Protein AF-A0A0B7BD80-F1 (afdb_monomer_lite)

Structure (mmCIF, N/CA/C/O backbone):
data_AF-A0A0B7BD80-F1
#
_entry.id   AF-A0A0B7BD80-F1
#
loop_
_atom_site.group_PDB
_atom_site.id
_atom_site.type_symbol
_atom_site.label_atom_id
_atom_site.label_alt_id
_atom_site.label_comp_id
_atom_site.label_asym_id
_atom_site.label_entity_id
_atom_site.label_seq_id
_atom_site.pdbx_PDB_ins_code
_atom_site.Cartn_x
_atom_site.Cartn_y
_atom_site.Cartn_z
_atom_site.occupancy
_atom_site.B_iso_or_equiv
_atom_site.auth_seq_id
_atom_site.auth_comp_id
_atom_site.auth_asym_id
_atom_site.auth_atom_id
_atom_site.pdbx_PDB_model_num
ATOM 1 N N . CYS A 1 1 ? 29.609 -6.714 -4.657 1.00 53.03 1 CYS A N 1
ATOM 2 C CA . CYS A 1 1 ? 28.952 -7.591 -5.652 1.00 53.03 1 CYS A CA 1
ATOM 3 C C . CYS A 1 1 ? 27.436 -7.687 -5.449 1.00 53.03 1 CYS A C 1
ATOM 5 O O . CYS A 1 1 ? 26.727 -7.130 -6.273 1.00 53.03 1 CYS A O 1
ATOM 7 N N . SER A 1 2 ? 26.895 -8.324 -4.395 1.00 59.28 2 SER A N 1
ATOM 8 C CA . SER A 1 2 ? 25.420 -8.379 -4.205 1.00 59.28 2 SER A CA 1
ATOM 9 C C . SER A 1 2 ? 24.778 -7.032 -3.832 1.00 59.28 2 SER A C 1
ATOM 11 O O . SER A 1 2 ? 23.632 -6.788 -4.195 1.00 59.28 2 SER A O 1
ATOM 13 N N . SER A 1 3 ? 25.515 -6.150 -3.150 1.00 67.31 3 SER A N 1
ATOM 14 C CA . SER A 1 3 ? 25.094 -4.782 -2.800 1.00 67.31 3 SER A CA 1
ATOM 15 C C . SER A 1 3 ? 24.907 -3.879 -4.021 1.00 67.31 3 SER A C 1
ATOM 17 O O . SER A 1 3 ? 23.974 -3.084 -4.072 1.00 67.31 3 SER A O 1
ATOM 19 N N . ASP A 1 4 ? 25.771 -4.033 -5.024 1.00 80.94 4 ASP A N 1
ATOM 20 C CA . ASP A 1 4 ? 25.849 -3.115 -6.165 1.00 80.94 4 ASP A CA 1
ATOM 21 C C . ASP A 1 4 ? 24.681 -3.350 -7.128 1.00 80.94 4 ASP A C 1
ATOM 23 O O . ASP A 1 4 ? 24.087 -2.408 -7.644 1.00 80.94 4 ASP A O 1
ATOM 27 N N . LEU A 1 5 ? 24.280 -4.614 -7.302 1.00 81.88 5 LEU A N 1
ATOM 28 C CA . LEU A 1 5 ? 23.100 -4.966 -8.089 1.00 81.88 5 LEU A CA 1
ATOM 29 C C . LEU A 1 5 ? 21.804 -4.470 -7.431 1.00 81.88 5 LEU A C 1
ATOM 31 O O . LEU A 1 5 ? 20.927 -3.971 -8.131 1.00 81.88 5 LEU A O 1
ATOM 35 N N . ALA A 1 6 ? 21.688 -4.575 -6.104 1.00 85.31 6 ALA A N 1
ATOM 36 C CA . ALA A 1 6 ? 20.522 -4.075 -5.377 1.00 85.31 6 ALA A CA 1
ATOM 37 C C . ALA A 1 6 ? 20.376 -2.552 -5.532 1.00 85.31 6 ALA A C 1
ATOM 39 O O . ALA A 1 6 ? 19.292 -2.082 -5.868 1.00 85.31 6 ALA A O 1
ATOM 40 N N . ALA A 1 7 ? 21.476 -1.803 -5.399 1.00 89.06 7 ALA A N 1
ATOM 41 C CA . ALA A 1 7 ? 21.491 -0.357 -5.615 1.00 89.06 7 ALA A CA 1
ATOM 42 C C . ALA A 1 7 ? 21.156 0.030 -7.068 1.00 89.06 7 ALA A C 1
ATOM 44 O O . ALA A 1 7 ? 20.458 1.012 -7.309 1.00 89.06 7 ALA A O 1
ATOM 45 N N . LEU A 1 8 ? 21.616 -0.744 -8.057 1.00 90.81 8 LEU A N 1
ATOM 46 C CA . LEU A 1 8 ? 21.262 -0.515 -9.461 1.00 90.81 8 LEU A CA 1
ATOM 47 C C . LEU A 1 8 ? 19.768 -0.727 -9.722 1.00 90.81 8 LEU A C 1
ATOM 49 O O . LEU A 1 8 ? 19.156 0.074 -10.424 1.00 90.81 8 LEU A O 1
ATOM 53 N N . ILE A 1 9 ? 19.180 -1.782 -9.155 1.00 92.56 9 ILE A N 1
ATOM 54 C CA . ILE A 1 9 ? 17.745 -2.063 -9.288 1.00 92.56 9 ILE A CA 1
ATOM 55 C C . ILE A 1 9 ? 16.920 -0.984 -8.578 1.00 92.56 9 ILE A C 1
ATOM 57 O O . ILE A 1 9 ? 15.927 -0.518 -9.131 1.00 92.56 9 ILE A O 1
ATOM 61 N N . GLU A 1 10 ? 17.335 -0.559 -7.387 1.00 93.38 10 GLU A N 1
ATOM 62 C CA . GLU A 1 10 ? 16.714 0.556 -6.668 1.00 93.38 10 GLU A CA 1
ATOM 63 C C . GLU A 1 10 ? 16.699 1.831 -7.517 1.00 93.38 10 GLU A C 1
ATOM 65 O O . GLU A 1 10 ? 15.634 2.383 -7.793 1.00 93.38 10 GLU A O 1
ATOM 70 N N . ASN A 1 11 ? 17.868 2.241 -8.016 1.00 94.44 11 ASN A N 1
ATOM 71 C CA . ASN A 1 11 ? 18.001 3.418 -8.871 1.00 94.44 11 ASN A CA 1
ATOM 72 C C . ASN A 1 11 ? 17.171 3.296 -10.152 1.00 94.44 11 ASN A C 1
ATOM 74 O O . ASN A 1 11 ? 16.560 4.270 -10.586 1.00 94.44 11 ASN A O 1
ATOM 78 N N . LEU A 1 12 ? 17.126 2.108 -10.761 1.00 94.81 12 LEU A N 1
ATOM 79 C CA . LEU A 1 12 ? 16.297 1.849 -11.934 1.00 94.81 12 LEU A CA 1
ATOM 80 C C . LEU A 1 12 ? 14.821 2.131 -11.636 1.00 94.81 12 LEU A C 1
ATOM 82 O O . LEU A 1 12 ? 14.188 2.882 -12.377 1.00 94.81 12 LEU A O 1
ATOM 86 N N . TRP A 1 13 ? 14.277 1.565 -10.556 1.00 95.81 13 TRP A N 1
ATOM 87 C CA . TRP A 1 13 ? 12.868 1.748 -10.211 1.00 95.81 13 TRP A CA 1
ATOM 88 C C . TRP A 1 13 ? 12.542 3.176 -9.793 1.00 95.81 13 TRP A C 1
ATOM 90 O O . TRP A 1 13 ? 11.521 3.698 -10.238 1.00 95.81 13 TRP A O 1
ATOM 100 N N . HIS A 1 14 ? 13.409 3.837 -9.023 1.00 96.44 14 HIS A N 1
ATOM 101 C CA . HIS A 1 14 ? 13.234 5.254 -8.701 1.00 96.44 14 HIS A CA 1
ATOM 102 C C . HIS A 1 14 ? 13.175 6.106 -9.975 1.00 96.44 14 HIS A C 1
ATOM 104 O O . HIS A 1 14 ? 12.227 6.867 -10.156 1.00 96.44 14 HIS A O 1
ATOM 110 N N . ASN A 1 15 ? 14.109 5.903 -10.911 1.00 96.44 15 ASN A N 1
ATOM 111 C CA . ASN A 1 15 ? 14.135 6.635 -12.178 1.00 96.44 15 ASN A CA 1
ATOM 112 C C . ASN A 1 15 ? 12.894 6.373 -13.041 1.00 96.44 15 ASN A C 1
ATOM 114 O O . ASN A 1 15 ? 12.368 7.303 -13.650 1.00 96.44 15 ASN A O 1
ATOM 118 N N . ILE A 1 16 ? 12.418 5.124 -13.107 1.00 95.56 16 ILE A N 1
ATOM 119 C CA . ILE A 1 16 ? 11.182 4.781 -13.826 1.00 95.56 16 ILE A CA 1
ATOM 120 C C . ILE A 1 16 ? 9.998 5.531 -13.209 1.00 95.56 16 ILE A C 1
ATOM 122 O O . ILE A 1 16 ? 9.267 6.215 -13.922 1.00 95.56 16 ILE A O 1
ATOM 126 N N . ILE A 1 17 ? 9.826 5.436 -11.889 1.00 96.44 17 ILE A N 1
ATOM 127 C CA . ILE A 1 17 ? 8.698 6.044 -11.174 1.00 96.44 17 ILE A CA 1
ATOM 128 C C . ILE A 1 17 ? 8.717 7.567 -11.328 1.00 96.44 17 ILE A C 1
ATOM 130 O O . ILE A 1 17 ? 7.705 8.159 -11.708 1.00 96.44 17 ILE A O 1
ATOM 134 N N . ASP A 1 18 ? 9.868 8.195 -11.106 1.00 96.75 18 ASP A N 1
ATOM 135 C CA . ASP A 1 18 ? 10.026 9.645 -11.215 1.00 96.75 18 ASP A CA 1
ATOM 136 C C . ASP A 1 18 ? 9.757 10.143 -12.630 1.00 96.75 18 ASP A C 1
ATOM 138 O O . ASP A 1 18 ? 9.079 11.157 -12.814 1.00 96.75 18 ASP A O 1
ATOM 142 N N . ARG A 1 19 ? 10.227 9.406 -13.642 1.00 95.94 19 ARG A N 1
ATOM 143 C CA . ARG A 1 19 ? 9.963 9.731 -15.042 1.00 95.94 19 ARG A CA 1
ATOM 144 C C . ARG A 1 19 ? 8.470 9.693 -15.348 1.00 95.94 19 ARG A C 1
ATOM 146 O O . ARG A 1 19 ? 7.961 10.633 -15.956 1.00 95.94 19 ARG A O 1
ATOM 153 N N . GLU A 1 20 ? 7.759 8.649 -14.926 1.00 94.25 20 GLU A N 1
ATOM 154 C CA . GLU A 1 20 ? 6.321 8.547 -15.195 1.00 94.25 20 GLU A CA 1
ATOM 155 C C . GLU A 1 20 ? 5.505 9.609 -14.447 1.00 94.25 20 GLU A C 1
ATOM 157 O O . GLU A 1 20 ? 4.567 10.186 -15.003 1.00 94.25 20 GLU A O 1
ATOM 162 N N . ILE A 1 21 ? 5.903 9.960 -13.224 1.00 93.75 21 ILE A N 1
ATOM 163 C CA . ILE A 1 21 ? 5.294 11.064 -12.474 1.00 93.75 21 ILE A CA 1
ATOM 164 C C . ILE A 1 21 ? 5.542 12.412 -13.164 1.00 93.75 21 ILE A C 1
ATOM 166 O O . ILE A 1 21 ? 4.608 13.213 -13.287 1.00 93.75 21 ILE A O 1
ATOM 170 N N . ALA A 1 22 ? 6.770 12.668 -13.623 1.00 92.88 22 ALA A N 1
ATOM 171 C CA . ALA A 1 22 ? 7.146 13.912 -14.292 1.00 92.88 22 ALA A CA 1
ATOM 172 C C . ALA A 1 22 ? 6.409 14.089 -15.629 1.00 92.88 22 ALA A C 1
ATOM 174 O O . ALA A 1 22 ? 5.902 15.176 -15.913 1.00 92.88 22 ALA A O 1
ATOM 175 N N . ASN A 1 23 ? 6.257 13.009 -16.404 1.00 91.50 23 ASN A N 1
ATOM 176 C CA . ASN A 1 23 ? 5.550 13.011 -17.690 1.00 91.50 23 ASN A CA 1
ATOM 177 C C . ASN A 1 23 ? 4.078 13.440 -17.578 1.00 91.50 23 ASN A C 1
ATOM 179 O O . ASN A 1 23 ? 3.486 13.880 -18.562 1.00 91.50 23 ASN A O 1
ATOM 183 N N . THR A 1 24 ? 3.477 13.323 -16.392 1.00 89.94 24 THR A N 1
ATOM 184 C CA . THR A 1 24 ? 2.078 13.699 -16.152 1.00 89.94 24 THR A CA 1
ATOM 185 C C . THR A 1 24 ? 1.925 15.054 -15.460 1.00 89.94 24 THR A C 1
ATOM 187 O O . THR A 1 24 ? 0.811 15.449 -15.136 1.00 89.94 24 THR A O 1
ATOM 190 N N . GLY A 1 25 ? 3.008 15.808 -15.240 1.00 84.62 25 GLY A N 1
ATOM 191 C CA . GLY A 1 25 ? 2.979 17.053 -14.459 1.00 84.62 25 GLY A CA 1
ATOM 192 C C . GLY A 1 25 ? 2.031 18.143 -14.981 1.00 84.62 25 GLY A C 1
ATOM 193 O O . GLY A 1 25 ? 1.577 18.964 -14.194 1.00 84.62 25 GLY A O 1
ATOM 194 N N . GLN A 1 26 ? 1.700 18.129 -16.277 1.00 85.75 26 GLN A N 1
ATOM 195 C CA . GLN A 1 26 ? 0.777 19.085 -16.911 1.00 85.75 26 GLN A CA 1
ATOM 196 C C . GLN A 1 26 ? -0.694 18.626 -16.904 1.00 85.75 26 GLN A C 1
ATOM 198 O O . GLN A 1 26 ? -1.568 19.349 -17.374 1.00 85.75 26 GLN A O 1
ATOM 203 N N . MET A 1 27 ? -0.983 17.416 -16.416 1.00 88.25 27 MET A N 1
ATOM 204 C CA . MET A 1 27 ? -2.335 16.849 -16.396 1.00 88.25 27 MET A CA 1
ATOM 205 C C . MET A 1 27 ? -3.076 17.197 -15.097 1.00 88.25 27 MET A C 1
ATOM 207 O O . MET A 1 27 ? -2.462 17.445 -14.057 1.00 88.25 27 MET A O 1
ATOM 211 N N . LEU A 1 28 ? -4.410 17.131 -15.129 1.00 82.75 28 LEU A N 1
ATOM 212 C CA . LEU A 1 28 ? -5.234 17.192 -13.919 1.00 82.75 28 LEU A CA 1
ATOM 213 C C . LEU A 1 28 ? -4.949 15.984 -13.016 1.00 82.75 28 LEU A C 1
ATOM 215 O O . LEU A 1 28 ? -4.723 14.880 -13.503 1.00 82.75 28 LEU A O 1
ATOM 219 N N . THR A 1 29 ? -5.005 16.161 -11.693 1.00 76.75 29 THR A N 1
ATOM 220 C CA . THR A 1 29 ? -4.607 15.132 -10.708 1.00 76.75 29 THR A CA 1
ATOM 221 C C . THR A 1 29 ? -5.256 13.759 -10.930 1.00 76.75 29 THR A C 1
ATOM 223 O O . THR A 1 29 ? -4.577 12.742 -10.799 1.00 76.75 29 THR A O 1
ATOM 226 N N . ALA A 1 30 ? -6.538 13.705 -11.302 1.00 75.62 30 ALA A N 1
ATOM 227 C CA . ALA A 1 30 ? -7.230 12.442 -11.577 1.00 75.62 30 ALA A CA 1
ATOM 228 C C . ALA A 1 30 ? -6.667 11.717 -12.818 1.00 75.62 30 ALA A C 1
ATOM 230 O O . ALA A 1 30 ? -6.455 10.500 -12.801 1.00 75.62 30 ALA A O 1
ATOM 231 N N . ASP A 1 31 ? -6.341 12.475 -13.865 1.00 87.31 31 ASP A N 1
ATOM 232 C CA . ASP A 1 31 ? -5.751 11.945 -15.095 1.00 87.31 31 ASP A CA 1
ATOM 233 C C . ASP A 1 31 ? -4.303 11.504 -14.869 1.00 87.31 31 ASP A C 1
ATOM 235 O O . ASP A 1 31 ? -3.858 10.522 -15.467 1.00 87.31 31 ASP A O 1
ATOM 239 N N . ARG A 1 32 ? -3.581 12.177 -13.959 1.00 90.56 32 ARG A N 1
ATOM 240 C CA . ARG A 1 32 ? -2.211 11.809 -13.571 1.00 90.56 32 ARG A CA 1
ATOM 241 C C . ARG A 1 32 ? -2.151 10.394 -13.025 1.00 90.56 32 ARG A C 1
ATOM 243 O O . ARG A 1 32 ? -1.409 9.579 -13.562 1.00 90.56 32 ARG A O 1
ATOM 250 N N . ILE A 1 33 ? -2.947 10.092 -11.996 1.00 91.62 33 ILE A N 1
ATOM 251 C CA . ILE A 1 33 ? -2.939 8.775 -11.340 1.00 91.62 33 ILE A CA 1
ATOM 252 C C . ILE A 1 33 ? -3.268 7.674 -12.348 1.00 91.62 33 ILE A C 1
ATOM 254 O O . ILE A 1 33 ? -2.579 6.656 -12.388 1.00 91.62 33 ILE A O 1
ATOM 258 N N . THR A 1 34 ? -4.270 7.897 -13.200 1.00 92.06 34 THR A N 1
ATOM 259 C CA . THR A 1 34 ? -4.673 6.931 -14.229 1.00 92.06 34 THR A CA 1
ATOM 260 C C . THR A 1 34 ? -3.544 6.675 -15.232 1.00 92.06 34 THR A C 1
ATOM 262 O O . THR A 1 34 ? -3.197 5.525 -15.500 1.00 92.06 34 THR A O 1
ATOM 265 N N . ASN A 1 35 ? -2.912 7.733 -15.752 1.00 92.69 35 ASN A N 1
ATOM 266 C CA . ASN A 1 35 ? -1.819 7.605 -16.717 1.00 92.69 35 ASN A CA 1
ATOM 267 C C . ASN A 1 35 ? -0.571 6.956 -16.105 1.00 92.69 35 ASN A C 1
ATOM 269 O O . ASN A 1 35 ? 0.012 6.065 -16.725 1.00 92.69 35 ASN A O 1
ATOM 273 N N . ILE A 1 36 ? -0.185 7.364 -14.891 1.00 94.19 36 ILE A N 1
ATOM 274 C CA . ILE A 1 36 ? 0.941 6.769 -14.159 1.00 94.19 36 ILE A CA 1
ATOM 275 C C . ILE A 1 36 ? 0.669 5.282 -13.922 1.00 94.19 36 ILE A C 1
ATOM 277 O O . ILE A 1 36 ? 1.523 4.455 -14.233 1.00 94.19 36 ILE A O 1
ATOM 281 N N . SER A 1 37 ? -0.524 4.932 -13.430 1.00 94.00 37 SER A N 1
ATOM 282 C CA . SER A 1 37 ? -0.892 3.542 -13.137 1.00 94.00 37 SER A CA 1
ATOM 283 C C . SER A 1 37 ? -0.835 2.678 -14.393 1.00 94.00 37 SER A C 1
ATOM 285 O O . SER A 1 37 ? -0.194 1.637 -14.375 1.00 94.00 37 SER A O 1
ATOM 287 N N 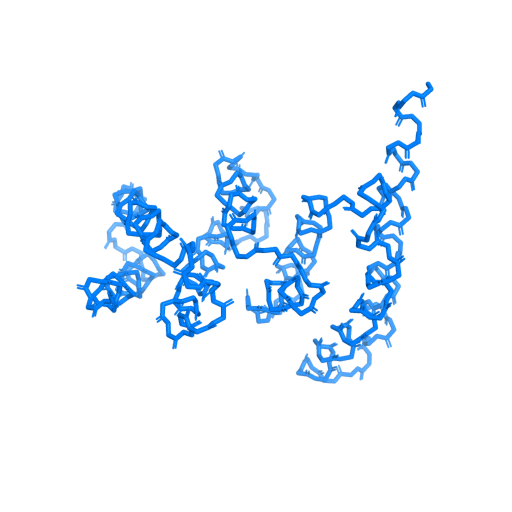. ASN A 1 38 ? -1.394 3.135 -15.518 1.00 93.75 38 ASN A N 1
ATOM 288 C CA . ASN A 1 38 ? -1.360 2.379 -16.774 1.00 93.75 38 ASN A CA 1
ATOM 289 C C . ASN A 1 38 ? 0.073 2.116 -17.263 1.00 93.75 38 ASN A C 1
ATOM 291 O O . ASN A 1 38 ? 0.403 1.000 -17.676 1.00 93.75 38 ASN A O 1
ATOM 295 N N . ARG A 1 39 ? 0.943 3.132 -17.203 1.00 93.62 39 ARG A N 1
ATOM 296 C CA . ARG A 1 39 ? 2.340 3.005 -17.642 1.00 93.62 39 ARG A CA 1
ATOM 297 C C . ARG A 1 39 ? 3.149 2.114 -16.708 1.00 93.62 39 ARG A C 1
ATOM 299 O O . ARG A 1 39 ? 3.829 1.203 -17.181 1.00 93.62 39 ARG A O 1
ATOM 306 N N . LEU A 1 40 ? 3.030 2.322 -15.398 1.00 94.50 40 LEU A N 1
ATOM 307 C CA . LEU A 1 40 ? 3.700 1.489 -14.404 1.00 94.50 40 LEU A CA 1
ATOM 308 C C . LEU A 1 40 ? 3.201 0.046 -14.449 1.00 94.50 40 LEU A C 1
ATOM 310 O O . LEU A 1 40 ? 4.036 -0.849 -14.409 1.00 94.50 40 LEU A O 1
ATOM 314 N N . SER A 1 41 ? 1.898 -0.201 -14.618 1.00 94.31 41 SER A N 1
ATOM 315 C CA . SER A 1 41 ? 1.354 -1.552 -14.800 1.00 94.31 41 SER A CA 1
ATOM 316 C C . SER A 1 41 ? 1.985 -2.250 -15.999 1.00 94.31 41 SER A C 1
ATOM 318 O O . SER A 1 41 ? 2.410 -3.399 -15.887 1.00 94.31 41 SER A O 1
ATOM 320 N N . SER A 1 42 ? 2.086 -1.560 -17.141 1.00 93.44 42 SER A N 1
ATOM 321 C CA . SER A 1 42 ? 2.695 -2.127 -18.348 1.00 93.44 42 SER A CA 1
ATOM 322 C C . SER A 1 42 ? 4.158 -2.512 -18.126 1.00 93.44 42 SER A C 1
ATOM 324 O O . SER A 1 42 ? 4.567 -3.589 -18.548 1.00 93.44 42 SER A O 1
ATOM 326 N N . ILE A 1 43 ? 4.941 -1.654 -17.466 1.00 92.00 43 ILE A N 1
ATOM 327 C CA . ILE A 1 43 ? 6.355 -1.923 -17.171 1.00 92.00 43 ILE A CA 1
ATOM 328 C C . ILE A 1 43 ? 6.466 -3.056 -16.148 1.00 92.00 43 ILE A C 1
ATOM 330 O O . ILE A 1 43 ? 7.189 -4.025 -16.359 1.00 92.00 43 ILE A O 1
ATOM 334 N N . ALA A 1 44 ? 5.718 -2.975 -15.052 1.00 91.75 44 ALA A N 1
ATOM 335 C CA . ALA A 1 44 ? 5.761 -3.929 -13.955 1.00 91.75 44 ALA A CA 1
ATOM 336 C C . ALA A 1 44 ? 5.388 -5.353 -14.392 1.00 91.75 44 ALA A C 1
ATOM 338 O O . ALA A 1 44 ? 6.062 -6.305 -14.000 1.00 91.75 44 ALA A O 1
ATOM 339 N N . LYS A 1 45 ? 4.397 -5.507 -15.280 1.00 91.62 45 LYS A N 1
ATOM 340 C CA . LYS A 1 45 ? 4.004 -6.809 -15.848 1.00 91.62 45 LYS A CA 1
ATOM 341 C C . LYS A 1 45 ? 5.129 -7.482 -16.654 1.00 91.62 45 LYS A C 1
ATOM 343 O O . LYS A 1 45 ? 5.128 -8.704 -16.769 1.00 91.62 45 LYS A O 1
ATOM 348 N N . MET A 1 46 ? 6.124 -6.734 -17.146 1.00 89.50 46 MET A N 1
ATOM 349 C CA . MET A 1 46 ? 7.314 -7.308 -17.795 1.00 89.50 46 MET A CA 1
ATOM 350 C C . MET A 1 46 ? 8.309 -7.918 -16.795 1.00 89.50 46 MET A C 1
ATOM 352 O O . MET A 1 46 ? 9.072 -8.808 -17.164 1.00 89.50 46 MET A O 1
ATOM 356 N N . TYR A 1 47 ? 8.307 -7.455 -15.540 1.00 87.94 47 TYR A N 1
ATOM 357 C CA . TYR A 1 47 ? 9.298 -7.831 -14.524 1.00 87.94 47 TYR A CA 1
ATOM 358 C C . TYR A 1 47 ? 8.726 -8.655 -13.366 1.00 87.94 47 TYR A C 1
ATOM 360 O O . TYR A 1 47 ? 9.506 -9.263 -12.640 1.00 87.94 47 TYR A O 1
ATOM 368 N N . ILE A 1 48 ? 7.400 -8.720 -13.193 1.00 84.62 48 ILE A N 1
ATOM 369 C CA . ILE A 1 48 ? 6.747 -9.375 -12.043 1.00 84.62 48 ILE A CA 1
ATOM 370 C C . ILE A 1 48 ? 7.160 -10.844 -11.859 1.00 84.62 48 ILE A C 1
ATOM 372 O O . ILE A 1 48 ? 7.319 -11.304 -10.733 1.00 84.62 48 ILE A O 1
ATOM 376 N N . ASN A 1 49 ? 7.418 -11.561 -12.957 1.00 83.38 49 ASN A N 1
ATOM 377 C CA . ASN A 1 49 ? 7.854 -12.963 -12.931 1.00 83.38 49 ASN A CA 1
ATOM 378 C C . ASN A 1 49 ? 9.356 -13.133 -12.654 1.00 83.38 49 ASN A C 1
ATOM 380 O O . ASN A 1 49 ? 9.848 -14.252 -12.527 1.00 83.38 49 ASN A O 1
ATOM 384 N N . ALA A 1 50 ? 10.098 -12.032 -12.578 1.00 86.25 50 ALA A N 1
ATOM 385 C CA . ALA A 1 50 ? 11.518 -12.012 -12.295 1.00 86.25 50 ALA A CA 1
ATOM 386 C C . ALA A 1 50 ? 11.740 -11.304 -10.952 1.00 86.25 50 ALA A C 1
ATOM 388 O O . ALA A 1 50 ? 12.125 -10.138 -10.914 1.00 86.25 50 ALA A O 1
ATOM 389 N N . GLU A 1 51 ? 11.512 -12.022 -9.843 1.00 75.12 51 GLU A N 1
ATOM 390 C CA . GLU A 1 51 ? 11.528 -11.476 -8.469 1.00 75.12 51 GLU A CA 1
ATOM 391 C C . GLU A 1 51 ? 12.762 -10.617 -8.162 1.00 75.12 51 GLU A C 1
ATOM 393 O O . GLU A 1 51 ? 12.664 -9.587 -7.495 1.00 75.12 51 GLU A O 1
ATOM 398 N N . ARG A 1 52 ? 13.928 -10.997 -8.702 1.00 82.75 52 ARG A N 1
ATOM 399 C CA . ARG A 1 52 ? 15.175 -10.236 -8.552 1.00 82.75 52 ARG A CA 1
ATOM 400 C C . ARG A 1 52 ? 15.077 -8.817 -9.126 1.00 82.75 52 ARG A C 1
ATOM 402 O O . ARG A 1 52 ? 15.733 -7.931 -8.603 1.00 82.75 52 ARG A O 1
ATOM 409 N N . TYR A 1 53 ? 14.292 -8.599 -10.175 1.00 85.81 53 TYR A N 1
ATOM 410 C CA . TYR A 1 53 ? 14.150 -7.316 -10.866 1.00 85.81 53 TYR A CA 1
ATOM 411 C C . TYR A 1 53 ? 12.871 -6.563 -10.494 1.00 85.81 53 TYR A C 1
ATOM 413 O O . TYR A 1 53 ? 12.721 -5.419 -10.913 1.00 85.81 53 TYR A O 1
ATOM 421 N N . PHE A 1 54 ? 11.982 -7.154 -9.689 1.00 89.69 54 PHE A N 1
ATOM 422 C CA . PHE A 1 54 ? 10.748 -6.519 -9.224 1.00 89.69 54 PHE A CA 1
ATOM 423 C C . PHE A 1 54 ? 10.667 -6.491 -7.685 1.00 89.69 54 PHE A C 1
ATOM 425 O O . PHE A 1 54 ? 9.899 -7.240 -7.074 1.00 89.69 54 PHE A O 1
ATOM 432 N N . PRO A 1 55 ? 11.467 -5.637 -7.016 1.00 93.12 55 PRO A N 1
ATOM 433 C CA . PRO A 1 55 ? 11.481 -5.538 -5.561 1.00 93.12 55 PRO A CA 1
ATOM 434 C C . PRO A 1 55 ? 10.220 -4.823 -5.049 1.00 93.12 55 PRO A C 1
ATOM 436 O O . PRO A 1 55 ? 10.235 -3.627 -4.765 1.00 93.12 55 PRO A O 1
ATOM 439 N N . VAL A 1 56 ? 9.123 -5.569 -4.884 1.00 94.81 56 VAL A N 1
ATOM 440 C CA . VAL A 1 56 ? 7.800 -5.034 -4.495 1.00 94.81 56 VAL A CA 1
ATOM 441 C C . VAL A 1 56 ? 7.868 -4.124 -3.267 1.00 94.81 56 VAL A C 1
ATOM 443 O O . VAL A 1 56 ? 7.250 -3.069 -3.257 1.00 94.81 56 VAL A O 1
ATOM 446 N N . ALA A 1 57 ? 8.633 -4.504 -2.239 1.00 95.12 57 ALA A N 1
ATOM 447 C CA . ALA A 1 57 ? 8.755 -3.719 -1.009 1.00 95.12 57 ALA A CA 1
ATOM 448 C C . ALA A 1 57 ? 9.350 -2.320 -1.256 1.00 95.12 57 ALA A C 1
ATOM 450 O O . ALA A 1 57 ? 8.893 -1.340 -0.672 1.00 95.12 57 ALA A O 1
ATOM 451 N N . LEU A 1 58 ? 10.351 -2.242 -2.136 1.00 95.00 58 LEU A N 1
ATOM 452 C CA . LEU A 1 58 ? 11.023 -1.002 -2.514 1.00 95.00 58 LEU A CA 1
ATOM 453 C C . LEU A 1 58 ? 10.094 -0.127 -3.352 1.00 95.00 58 LEU A C 1
ATOM 455 O O . LEU A 1 58 ? 9.889 1.040 -3.030 1.00 95.00 58 LEU A O 1
ATOM 459 N N . ILE A 1 59 ? 9.477 -0.725 -4.375 1.00 96.50 59 ILE A N 1
ATOM 460 C CA . ILE A 1 59 ? 8.535 -0.049 -5.272 1.00 96.50 59 ILE A CA 1
ATOM 461 C C . ILE A 1 59 ? 7.349 0.510 -4.478 1.00 96.50 59 ILE A C 1
ATOM 463 O O . ILE A 1 59 ? 7.032 1.688 -4.609 1.00 96.50 59 ILE A O 1
ATOM 467 N N . LEU A 1 60 ? 6.734 -0.302 -3.611 1.00 97.50 60 LEU A N 1
ATOM 468 C CA . LEU A 1 60 ? 5.616 0.098 -2.753 1.00 97.50 60 LEU A CA 1
ATOM 469 C C . LEU A 1 60 ? 5.999 1.288 -1.874 1.00 97.50 60 LEU A C 1
ATOM 471 O O . LEU A 1 60 ? 5.316 2.308 -1.892 1.00 97.50 60 LEU A O 1
ATOM 475 N N . ARG A 1 61 ? 7.110 1.182 -1.136 1.00 96.94 61 ARG A N 1
ATOM 476 C CA . ARG A 1 61 ? 7.579 2.250 -0.244 1.00 96.94 61 ARG A CA 1
ATOM 477 C C . ARG A 1 61 ? 7.813 3.555 -1.007 1.00 96.94 61 ARG A C 1
ATOM 479 O O . ARG A 1 61 ? 7.383 4.609 -0.544 1.00 96.94 61 ARG A O 1
ATOM 486 N N . TYR A 1 62 ? 8.474 3.485 -2.160 1.00 97.25 62 TYR A N 1
ATOM 487 C CA . TYR A 1 62 ? 8.798 4.671 -2.945 1.00 97.25 62 TYR A CA 1
ATOM 488 C C . TYR A 1 62 ? 7.556 5.315 -3.577 1.00 97.25 62 TYR A C 1
ATOM 490 O O . TYR A 1 62 ? 7.392 6.533 -3.519 1.00 97.25 62 TYR A O 1
ATOM 498 N N . LEU A 1 63 ? 6.631 4.510 -4.110 1.00 97.50 63 LEU A N 1
ATOM 499 C CA . LEU A 1 63 ? 5.353 5.007 -4.627 1.00 97.50 63 LEU A CA 1
ATOM 500 C C . LEU A 1 63 ? 4.526 5.689 -3.536 1.00 97.50 63 LEU A C 1
ATOM 502 O O . LEU A 1 63 ? 3.966 6.754 -3.785 1.00 97.50 63 LEU A O 1
ATOM 506 N N . GLU A 1 64 ? 4.478 5.127 -2.326 1.00 97.56 64 GLU A N 1
ATOM 507 C CA . GLU A 1 64 ? 3.779 5.747 -1.196 1.00 97.56 64 GLU A CA 1
ATOM 508 C C . GLU A 1 64 ? 4.416 7.066 -0.766 1.00 97.56 64 GLU A C 1
ATOM 510 O O . GLU A 1 64 ? 3.708 8.029 -0.472 1.00 97.56 64 GLU A O 1
ATOM 515 N N . GLN A 1 65 ? 5.748 7.148 -0.782 1.00 96.06 65 GLN A N 1
ATOM 516 C CA . GLN A 1 65 ? 6.453 8.398 -0.523 1.00 96.06 65 GLN A CA 1
ATOM 517 C C . GLN A 1 65 ? 6.057 9.469 -1.548 1.00 96.06 65 GLN A C 1
ATOM 519 O O . GLN A 1 65 ? 5.619 10.555 -1.163 1.00 96.06 65 GLN A O 1
ATOM 524 N N . ARG A 1 66 ? 6.135 9.153 -2.846 1.00 95.25 66 ARG A N 1
ATOM 525 C CA . ARG A 1 66 ? 5.745 10.080 -3.919 1.00 95.25 66 ARG A CA 1
ATOM 526 C C . ARG A 1 66 ? 4.263 10.452 -3.862 1.00 95.25 66 ARG A C 1
ATOM 528 O O . ARG A 1 66 ? 3.906 11.612 -4.047 1.00 95.25 66 ARG A O 1
ATOM 535 N N . SER A 1 67 ? 3.401 9.486 -3.558 1.00 94.38 67 SER A N 1
ATOM 536 C CA . SER A 1 67 ? 1.965 9.684 -3.341 1.00 94.38 67 SER A CA 1
ATOM 537 C C . SER A 1 67 ? 1.700 10.682 -2.211 1.00 94.38 67 SER A C 1
ATOM 539 O O . SER A 1 67 ? 0.909 11.618 -2.356 1.00 94.38 67 SER A O 1
ATOM 541 N N . CYS A 1 68 ? 2.411 10.510 -1.096 1.00 94.06 68 CYS A N 1
ATOM 542 C CA . CYS A 1 68 ? 2.329 11.365 0.077 1.00 94.06 68 CYS A CA 1
ATOM 543 C C . CYS A 1 68 ? 2.787 12.800 -0.235 1.00 94.06 68 CYS A C 1
ATOM 545 O O . CYS A 1 68 ? 2.046 13.738 0.071 1.00 94.06 68 CYS A O 1
ATOM 547 N N . GLU A 1 69 ? 3.934 12.957 -0.907 1.00 93.12 69 GLU A N 1
ATOM 548 C CA . GLU A 1 69 ? 4.499 14.240 -1.361 1.00 93.12 69 GLU A CA 1
ATOM 549 C C . GLU A 1 69 ? 3.544 14.996 -2.304 1.00 93.12 69 GLU A C 1
ATOM 551 O O . GLU A 1 69 ? 3.355 16.205 -2.176 1.00 93.12 69 GLU A O 1
ATOM 556 N N . LEU A 1 70 ? 2.906 14.282 -3.236 1.00 91.75 70 LEU A N 1
ATOM 557 C CA . LEU A 1 70 ? 2.054 14.866 -4.278 1.00 91.75 70 LEU A CA 1
ATOM 558 C C . LEU A 1 70 ? 0.569 14.958 -3.901 1.00 91.75 70 LEU A C 1
ATOM 560 O O . LEU A 1 70 ? -0.228 15.456 -4.695 1.00 91.75 70 LEU A O 1
ATOM 564 N N . ASN A 1 71 ? 0.190 14.508 -2.700 1.00 91.25 71 ASN A N 1
ATOM 565 C CA . ASN A 1 71 ? -1.201 14.433 -2.238 1.00 91.25 71 ASN A CA 1
ATOM 566 C C . ASN A 1 71 ? -2.121 13.616 -3.169 1.00 91.25 71 ASN A C 1
ATOM 568 O O . ASN A 1 71 ? -3.259 14.011 -3.422 1.00 91.25 71 ASN A O 1
ATOM 572 N N . PHE A 1 72 ? -1.641 12.483 -3.684 1.00 93.44 72 PHE A N 1
ATOM 573 C CA . PHE A 1 72 ? -2.468 11.568 -4.478 1.00 93.44 72 PHE A CA 1
ATOM 574 C C . PHE A 1 72 ? -3.456 10.768 -3.608 1.00 93.44 72 PHE A C 1
ATOM 576 O O . PHE A 1 72 ? -3.280 10.643 -2.395 1.00 93.44 72 PHE A O 1
ATOM 583 N N . ASP A 1 73 ? -4.521 10.245 -4.232 1.00 93.75 73 ASP A N 1
ATOM 584 C CA . ASP A 1 73 ? -5.525 9.391 -3.572 1.00 93.75 73 ASP A CA 1
ATOM 585 C C . ASP A 1 73 ? -4.845 8.155 -2.984 1.00 93.75 73 ASP A C 1
ATOM 587 O O . ASP A 1 73 ? -4.229 7.403 -3.718 1.00 93.75 73 ASP A O 1
ATOM 591 N N . HIS A 1 74 ? -4.985 7.900 -1.686 1.00 94.56 74 HIS A N 1
ATOM 592 C CA . HIS A 1 74 ? -4.258 6.843 -0.972 1.00 94.56 74 HIS A CA 1
ATOM 593 C C . HIS A 1 74 ? -4.537 5.401 -1.454 1.00 94.56 74 HIS A C 1
ATOM 595 O O . HIS A 1 74 ? -3.915 4.469 -0.953 1.00 94.56 74 HIS A O 1
ATOM 601 N N . ARG A 1 75 ? -5.478 5.171 -2.382 1.00 96.69 75 ARG A N 1
ATOM 602 C CA . ARG A 1 75 ? -5.790 3.828 -2.899 1.00 96.69 75 ARG A CA 1
ATOM 603 C C . ARG A 1 75 ? -4.953 3.420 -4.099 1.00 96.69 75 ARG A C 1
ATOM 605 O O . ARG A 1 75 ? -4.842 2.230 -4.383 1.00 96.69 75 ARG A O 1
ATOM 612 N N . TRP A 1 76 ? -4.380 4.377 -4.824 1.00 96.44 76 TRP A N 1
ATOM 613 C CA . TRP A 1 76 ? -3.833 4.088 -6.149 1.00 96.44 76 TRP A CA 1
ATOM 614 C C . TRP A 1 76 ? -2.667 3.095 -6.138 1.00 96.44 76 TRP A C 1
ATOM 616 O O . TRP A 1 76 ? -2.607 2.238 -7.013 1.00 96.44 76 TRP A O 1
ATOM 626 N N . VAL A 1 77 ? -1.775 3.166 -5.143 1.00 98.00 77 VAL A N 1
ATOM 627 C CA . VAL A 1 77 ? -0.582 2.308 -5.080 1.00 98.00 77 VAL A CA 1
ATOM 628 C C . VAL A 1 77 ? -0.969 0.846 -4.890 1.00 98.00 77 VAL A C 1
ATOM 630 O O . VAL A 1 77 ? -0.512 -0.009 -5.648 1.00 98.00 77 VAL A O 1
ATOM 633 N N . PHE A 1 78 ? -1.836 0.534 -3.920 1.00 98.00 78 PHE A N 1
ATOM 634 C CA . PHE A 1 78 ? -2.242 -0.855 -3.715 1.00 98.00 78 PHE A CA 1
ATOM 635 C C . PHE A 1 78 ? -3.090 -1.368 -4.881 1.00 98.00 78 PHE A C 1
ATOM 637 O O . PHE A 1 78 ? -2.938 -2.523 -5.260 1.00 98.00 78 PHE A O 1
ATOM 644 N N . LEU A 1 79 ? -3.939 -0.527 -5.488 1.00 97.44 79 LEU A N 1
ATOM 645 C CA . LEU A 1 79 ? -4.722 -0.917 -6.665 1.00 97.44 79 LEU A CA 1
ATOM 646 C C . LEU A 1 79 ? -3.814 -1.242 -7.857 1.00 97.44 79 LEU A C 1
ATOM 648 O O . LEU A 1 79 ? -4.016 -2.261 -8.513 1.00 97.44 79 LEU A O 1
ATOM 652 N N . LEU A 1 80 ? -2.783 -0.426 -8.089 1.00 97.06 80 LEU A N 1
ATOM 653 C CA . LEU A 1 80 ? -1.749 -0.674 -9.091 1.00 97.06 80 LEU A CA 1
ATOM 654 C C . LEU A 1 80 ? -1.039 -2.011 -8.837 1.00 97.06 80 LEU A C 1
ATOM 656 O O . LEU A 1 80 ? -0.914 -2.832 -9.741 1.00 97.06 80 LEU A O 1
ATOM 660 N N . LEU A 1 81 ? -0.585 -2.260 -7.607 1.00 97.00 81 LEU A N 1
ATOM 661 C CA . LEU A 1 81 ? 0.153 -3.486 -7.291 1.00 97.00 81 LEU A CA 1
ATOM 662 C C . LEU A 1 81 ? -0.730 -4.742 -7.362 1.00 97.00 81 LEU A C 1
ATOM 664 O O . LEU A 1 81 ? -0.245 -5.792 -7.786 1.00 97.00 81 LEU A O 1
ATOM 668 N N . LEU A 1 82 ? -2.015 -4.638 -7.009 1.00 95.56 82 LEU A N 1
ATOM 669 C CA . LEU A 1 82 ? -2.992 -5.706 -7.228 1.00 95.56 82 LEU A CA 1
ATOM 670 C C . LEU A 1 82 ? -3.188 -5.990 -8.727 1.00 95.56 82 LEU A C 1
ATOM 672 O O . LEU A 1 82 ? -3.139 -7.152 -9.122 1.00 95.56 82 LEU A O 1
ATOM 676 N N . ASP A 1 83 ? -3.351 -4.959 -9.568 1.00 94.62 83 ASP A N 1
ATOM 677 C CA . ASP A 1 83 ? -3.496 -5.112 -11.031 1.00 94.62 83 ASP A CA 1
ATOM 678 C C . ASP A 1 83 ? -2.265 -5.760 -11.685 1.00 94.62 83 ASP A C 1
ATOM 680 O O . ASP A 1 83 ? -2.376 -6.540 -12.635 1.00 94.62 83 ASP A O 1
ATOM 684 N N . VAL A 1 84 ? -1.074 -5.461 -11.171 1.00 94.00 84 VAL A N 1
ATOM 685 C CA . VAL A 1 84 ? 0.180 -6.077 -11.628 1.00 94.00 84 VAL A CA 1
ATOM 686 C C . VAL A 1 84 ? 0.277 -7.557 -11.231 1.00 94.00 84 VAL A C 1
ATOM 688 O O . VAL A 1 84 ? 1.035 -8.299 -11.853 1.00 94.00 84 VAL A O 1
ATOM 691 N N . GLY A 1 85 ? -0.512 -8.006 -10.251 1.00 92.62 85 GLY A N 1
ATOM 692 C CA . GLY A 1 85 ? -0.579 -9.402 -9.815 1.00 92.62 85 GLY A CA 1
ATOM 693 C C . GLY A 1 85 ? 0.094 -9.685 -8.472 1.00 92.62 85 GLY A C 1
ATOM 694 O O . GLY A 1 85 ? 0.304 -10.849 -8.130 1.00 92.62 85 GLY A O 1
ATOM 695 N N . VAL A 1 86 ? 0.436 -8.659 -7.682 1.00 94.19 86 VAL A N 1
ATOM 696 C CA . VAL A 1 86 ? 0.912 -8.878 -6.310 1.00 94.19 86 VAL A CA 1
ATOM 697 C C . VAL A 1 86 ? -0.252 -9.382 -5.458 1.00 94.19 86 VAL A C 1
ATOM 699 O O . VAL A 1 86 ? -1.319 -8.771 -5.423 1.00 94.19 86 VAL A O 1
ATOM 702 N N . SER A 1 87 ? -0.056 -10.495 -4.746 1.00 93.94 87 SER A N 1
ATOM 703 C CA . SER A 1 87 ? -1.138 -11.091 -3.961 1.00 93.94 87 SER A CA 1
ATOM 704 C C . SER A 1 87 ? -1.590 -10.175 -2.807 1.00 93.94 87 SER A C 1
ATOM 706 O O . SER A 1 87 ? -0.751 -9.535 -2.159 1.00 93.94 87 SER A O 1
ATOM 708 N N . PRO A 1 88 ? -2.897 -10.148 -2.476 1.00 95.75 88 PRO A N 1
ATOM 709 C CA . PRO A 1 88 ? -3.417 -9.364 -1.355 1.00 95.75 88 PRO A CA 1
ATOM 710 C C . PRO A 1 88 ? -2.718 -9.645 -0.020 1.00 95.75 88 PRO A C 1
ATOM 712 O O . PRO A 1 88 ? -2.394 -8.719 0.721 1.00 95.75 88 PRO A O 1
ATOM 715 N N . ALA A 1 89 ? -2.429 -10.920 0.265 1.00 95.00 89 ALA A N 1
ATOM 716 C CA . ALA A 1 89 ? -1.722 -11.323 1.477 1.00 95.00 89 ALA A CA 1
ATOM 717 C C . ALA A 1 89 ? -0.312 -10.717 1.536 1.00 95.00 89 ALA A C 1
ATOM 719 O O . ALA A 1 89 ? 0.085 -10.168 2.563 1.00 95.00 89 ALA A O 1
ATOM 720 N N . ARG A 1 90 ? 0.422 -10.740 0.414 1.00 95.31 90 ARG A N 1
ATOM 721 C CA . ARG A 1 90 ? 1.762 -10.158 0.347 1.00 95.31 90 ARG A CA 1
ATOM 722 C C . ARG A 1 90 ? 1.735 -8.643 0.524 1.00 95.31 90 ARG A C 1
ATOM 724 O O . ARG A 1 90 ? 2.598 -8.102 1.211 1.00 95.31 90 ARG A O 1
ATOM 731 N N . LEU A 1 91 ? 0.766 -7.955 -0.077 1.00 97.00 91 LEU A N 1
ATOM 732 C CA . LEU A 1 91 ? 0.618 -6.511 0.111 1.00 97.00 91 LEU A CA 1
ATOM 733 C C . LEU A 1 91 ? 0.305 -6.155 1.562 1.00 97.00 91 LEU A C 1
ATOM 735 O O . LEU A 1 91 ? 0.921 -5.232 2.088 1.00 97.00 91 LEU A O 1
ATOM 739 N N . LEU A 1 92 ? -0.573 -6.913 2.228 1.00 97.25 92 LEU A N 1
ATOM 740 C CA . LEU A 1 92 ? -0.888 -6.691 3.640 1.00 97.25 92 LEU A CA 1
ATOM 741 C C . LEU A 1 92 ? 0.368 -6.798 4.512 1.00 97.25 92 LEU A C 1
ATOM 743 O O . LEU A 1 92 ? 0.637 -5.902 5.307 1.00 97.25 92 LEU A O 1
ATOM 747 N N . GLU A 1 93 ? 1.181 -7.839 4.310 1.00 97.38 93 GLU A N 1
ATOM 748 C CA . GLU A 1 93 ? 2.456 -8.003 5.020 1.00 97.38 93 GLU A CA 1
ATOM 749 C C . GLU A 1 93 ? 3.420 -6.831 4.796 1.00 97.38 93 GLU A C 1
ATOM 751 O O . GLU A 1 93 ? 4.122 -6.413 5.717 1.00 97.38 93 GLU A O 1
ATOM 756 N N . LEU A 1 94 ? 3.515 -6.329 3.561 1.00 98.00 94 LEU A N 1
ATOM 757 C CA . LEU A 1 94 ? 4.434 -5.244 3.220 1.00 98.00 94 LEU A CA 1
ATOM 758 C C . LEU A 1 94 ? 3.978 -3.907 3.807 1.00 98.00 94 LEU A C 1
ATOM 760 O O . LEU A 1 94 ? 4.807 -3.184 4.360 1.00 98.00 94 LEU A O 1
ATOM 764 N N . TYR A 1 95 ? 2.682 -3.600 3.738 1.00 98.19 95 TYR A N 1
ATOM 765 C CA . TYR A 1 95 ? 2.130 -2.398 4.356 1.00 98.19 95 TYR A CA 1
ATOM 766 C C . TYR A 1 95 ? 2.207 -2.444 5.884 1.00 98.19 95 TYR A C 1
ATOM 768 O O . TYR A 1 95 ? 2.567 -1.441 6.498 1.00 98.19 95 TYR A O 1
ATOM 776 N N . ASP A 1 96 ? 1.954 -3.598 6.507 1.00 97.31 96 ASP A N 1
ATOM 777 C CA . ASP A 1 96 ? 2.109 -3.763 7.956 1.00 97.31 96 ASP A CA 1
ATOM 778 C C . ASP A 1 96 ? 3.566 -3.543 8.394 1.00 97.31 96 ASP A C 1
ATOM 780 O O . ASP A 1 96 ? 3.836 -2.803 9.342 1.00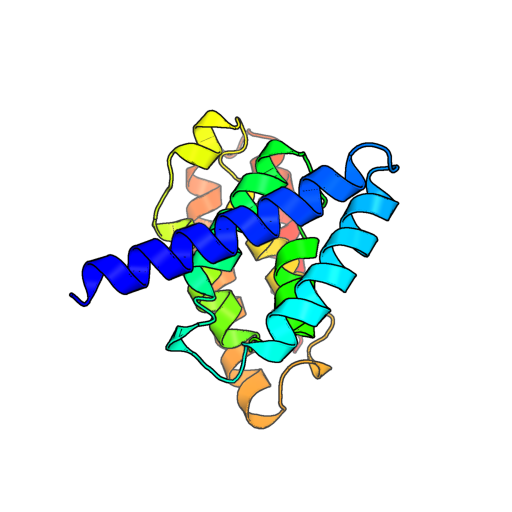 97.31 96 ASP A O 1
ATOM 784 N N . LYS A 1 97 ? 4.535 -4.093 7.648 1.00 97.25 97 LYS A N 1
ATOM 785 C CA . LYS A 1 97 ? 5.964 -3.822 7.877 1.00 97.25 97 LYS A CA 1
ATOM 786 C C . LYS A 1 97 ? 6.308 -2.345 7.700 1.00 97.25 97 LYS A C 1
ATOM 788 O O . LYS A 1 97 ? 7.056 -1.804 8.513 1.00 97.25 97 LYS A O 1
ATOM 793 N N . LEU A 1 98 ? 5.765 -1.692 6.671 1.00 96.75 98 LEU A N 1
ATOM 794 C CA . LEU A 1 98 ? 5.968 -0.262 6.430 1.00 96.75 98 LEU A CA 1
ATOM 795 C C . LEU A 1 98 ? 5.400 0.594 7.569 1.00 96.75 98 LEU A C 1
ATOM 797 O O . LEU A 1 98 ? 6.012 1.580 7.970 1.00 96.75 98 LEU A O 1
ATOM 801 N N . TYR A 1 99 ? 4.249 0.213 8.122 1.00 95.56 99 TYR A N 1
ATOM 802 C CA . TYR A 1 99 ? 3.672 0.887 9.280 1.00 95.56 99 TYR A CA 1
ATOM 803 C C . TYR A 1 99 ? 4.539 0.696 10.530 1.00 95.56 99 TYR A C 1
ATOM 805 O O . TYR A 1 99 ? 4.859 1.658 11.234 1.00 95.56 99 TYR A O 1
ATOM 813 N N . LYS A 1 100 ? 4.969 -0.543 10.788 1.00 94.62 100 LYS A N 1
ATOM 814 C CA . LYS A 1 100 ? 5.788 -0.905 11.951 1.00 94.62 100 LYS A CA 1
ATOM 815 C C . LYS A 1 100 ? 7.205 -0.341 11.904 1.00 94.62 100 LYS A C 1
ATOM 817 O O . LYS A 1 100 ? 7.809 -0.191 12.960 1.00 94.62 100 LYS A O 1
ATOM 822 N N . SER A 1 101 ? 7.721 0.033 10.731 1.00 94.06 101 SER A N 1
ATOM 823 C CA . SER A 1 101 ? 9.022 0.705 10.630 1.00 94.06 101 SER A CA 1
ATOM 824 C C . SER A 1 101 ? 9.013 2.127 11.202 1.00 94.06 101 SER A C 1
ATOM 826 O O . SER A 1 101 ? 10.088 2.697 11.367 1.00 94.06 101 SER A O 1
ATOM 828 N N . LYS A 1 102 ? 7.825 2.701 11.478 1.00 89.06 102 LYS A N 1
ATOM 829 C CA . LYS A 1 102 ? 7.619 4.046 12.053 1.00 89.06 102 LYS A CA 1
ATOM 830 C C . LYS A 1 102 ? 8.490 5.110 11.371 1.00 89.06 102 LYS A C 1
ATOM 832 O O . LYS A 1 102 ? 9.148 5.915 12.025 1.00 89.06 102 LYS A O 1
ATOM 837 N N . ASP A 1 103 ? 8.505 5.082 10.039 1.00 90.62 103 ASP A N 1
ATOM 838 C CA . ASP A 1 103 ? 9.385 5.942 9.254 1.00 90.62 103 ASP A CA 1
ATOM 839 C C . ASP A 1 103 ? 9.092 7.433 9.487 1.00 90.62 103 ASP A C 1
ATOM 841 O O . ASP A 1 103 ? 7.947 7.885 9.384 1.00 90.62 103 ASP A O 1
ATOM 845 N N . VAL A 1 104 ? 10.140 8.204 9.777 1.00 91.69 104 VAL A N 1
ATOM 846 C CA . VAL A 1 104 ? 10.049 9.644 10.056 1.00 91.69 104 VAL A CA 1
ATOM 847 C C . VAL A 1 104 ? 9.607 10.450 8.838 1.00 91.69 104 VAL A C 1
ATOM 849 O O . VAL A 1 104 ? 9.103 11.563 8.991 1.00 91.69 104 VAL A O 1
ATOM 852 N N . ILE A 1 105 ? 9.735 9.899 7.628 1.00 93.06 105 ILE A N 1
ATOM 853 C CA . ILE A 1 105 ? 9.352 10.595 6.400 1.00 93.06 105 ILE A CA 1
ATOM 854 C C . ILE A 1 105 ? 7.883 11.026 6.407 1.00 93.06 105 ILE 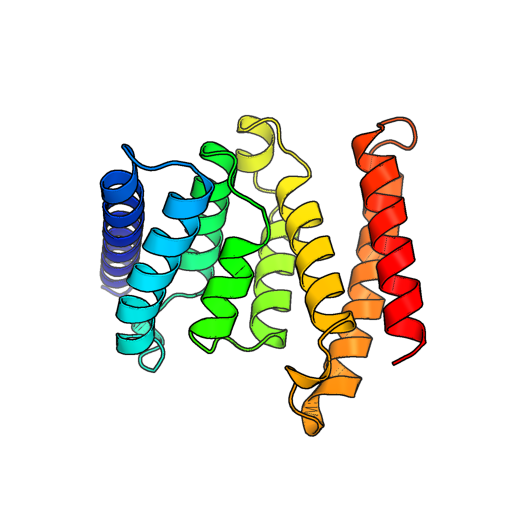A C 1
ATOM 856 O O . ILE A 1 105 ? 7.563 12.134 5.980 1.00 93.06 105 ILE A O 1
ATOM 860 N N . TRP A 1 106 ? 6.993 10.211 6.977 1.00 93.75 106 TRP A N 1
ATOM 861 C CA . TRP A 1 106 ? 5.566 10.522 7.075 1.00 93.75 106 TRP A CA 1
ATOM 862 C C . TRP A 1 106 ? 5.309 11.718 7.994 1.00 93.75 106 TRP A C 1
ATOM 864 O O . TRP A 1 106 ? 4.448 12.552 7.714 1.00 93.75 106 TRP A O 1
ATOM 874 N N . GLN A 1 107 ? 6.093 11.841 9.067 1.00 90.12 107 GLN A N 1
ATOM 875 C CA . GLN A 1 107 ? 6.038 12.987 9.973 1.00 90.12 107 GLN A CA 1
ATOM 876 C C . GLN A 1 107 ? 6.584 14.248 9.297 1.00 90.12 107 GLN A C 1
ATOM 878 O O . GLN A 1 107 ? 5.957 15.303 9.380 1.00 90.12 107 GLN A O 1
ATOM 883 N N . ASN A 1 108 ? 7.692 14.126 8.560 1.00 92.12 108 ASN A N 1
ATOM 884 C CA . ASN A 1 108 ? 8.288 15.235 7.811 1.00 92.12 108 ASN A CA 1
ATOM 885 C C . ASN A 1 108 ? 7.331 15.787 6.742 1.00 92.12 108 ASN A C 1
ATOM 887 O O . ASN A 1 108 ? 7.262 16.997 6.540 1.00 92.12 108 ASN A O 1
ATOM 891 N N . GLN A 1 109 ? 6.526 14.916 6.126 1.00 90.56 109 GLN A N 1
ATOM 892 C CA . GLN A 1 109 ? 5.454 15.286 5.192 1.00 90.56 109 GLN A CA 1
ATOM 893 C C . GLN A 1 109 ? 4.157 15.746 5.890 1.00 90.56 109 GLN A C 1
ATOM 895 O O . GLN A 1 109 ? 3.131 15.931 5.237 1.00 90.56 109 GLN A O 1
ATOM 900 N N . ARG A 1 110 ? 4.172 15.929 7.220 1.00 90.81 110 ARG A N 1
ATOM 901 C CA . ARG A 1 110 ? 3.018 16.317 8.058 1.00 90.81 110 ARG A CA 1
ATOM 902 C C . ARG A 1 110 ? 1.810 15.380 7.930 1.00 90.81 110 ARG A C 1
ATOM 904 O O . ARG A 1 110 ? 0.671 15.793 8.134 1.00 90.81 110 ARG A O 1
ATOM 911 N N . LYS A 1 111 ? 2.059 14.106 7.622 1.00 91.88 111 LYS A N 1
ATOM 912 C CA . LYS A 1 111 ? 1.056 13.044 7.470 1.00 91.88 111 LYS A CA 1
ATOM 913 C C . LYS A 1 111 ? 1.450 11.806 8.288 1.00 91.88 111 LYS A C 1
ATOM 915 O O . LYS A 1 111 ? 1.639 10.729 7.724 1.00 91.88 111 LYS A O 1
ATOM 920 N N . PRO A 1 112 ? 1.554 11.910 9.625 1.00 91.81 112 PRO A N 1
ATOM 921 C CA . PRO A 1 112 ? 2.012 10.808 10.480 1.00 91.81 112 PRO A CA 1
ATOM 922 C C . PRO A 1 112 ? 1.120 9.555 10.408 1.00 91.81 112 PRO A C 1
ATOM 924 O O . PRO A 1 112 ? 1.578 8.458 10.717 1.00 91.81 112 PRO A O 1
ATOM 927 N N . LEU A 1 113 ? -0.139 9.704 9.981 1.00 93.44 113 LEU A N 1
ATOM 928 C CA . LEU A 1 113 ? -1.107 8.614 9.839 1.00 93.44 113 LEU A CA 1
ATOM 929 C C . LEU A 1 113 ? -1.188 8.036 8.415 1.00 93.44 113 LEU A C 1
ATOM 931 O O . LEU A 1 113 ? -2.022 7.164 8.186 1.00 93.44 113 LEU A O 1
ATOM 935 N N . HIS A 1 114 ? -0.347 8.487 7.469 1.00 95.50 114 HIS A N 1
ATOM 936 C CA . HIS A 1 114 ? -0.426 8.114 6.043 1.00 95.50 114 HIS A CA 1
ATOM 937 C C . HIS A 1 114 ? -0.588 6.606 5.834 1.00 95.50 114 HIS A C 1
ATOM 939 O O . HIS A 1 114 ? -1.566 6.159 5.241 1.00 95.50 114 HIS A O 1
ATOM 945 N N . VAL A 1 115 ? 0.323 5.810 6.399 1.00 96.62 115 VAL A N 1
ATOM 946 C CA . VAL A 1 115 ? 0.318 4.355 6.199 1.00 96.62 115 VAL A CA 1
ATOM 947 C C . VAL A 1 115 ? -0.924 3.697 6.810 1.00 96.62 115 VAL A C 1
ATOM 949 O O . VAL A 1 115 ? -1.467 2.773 6.214 1.00 96.62 115 VAL A O 1
ATOM 952 N N . LEU A 1 116 ? -1.429 4.186 7.950 1.00 96.12 116 LEU A N 1
ATOM 953 C CA . LEU A 1 116 ? -2.666 3.658 8.542 1.00 96.12 116 LEU A CA 1
ATOM 954 C C . LEU A 1 116 ? -3.900 3.980 7.700 1.00 96.12 116 LEU A C 1
ATOM 956 O O . LEU A 1 116 ? -4.793 3.145 7.604 1.00 96.12 116 LEU A O 1
ATOM 960 N N . VAL A 1 117 ? -3.953 5.164 7.085 1.00 97.12 117 VAL A N 1
ATOM 961 C CA . VAL A 1 117 ? -5.029 5.529 6.153 1.00 97.12 117 VAL A CA 1
ATOM 962 C C . VAL A 1 117 ? -5.008 4.604 4.934 1.00 97.12 117 VAL A C 1
ATOM 964 O O . VAL A 1 117 ? -6.053 4.084 4.541 1.00 97.12 117 VAL A O 1
ATOM 967 N N . VAL A 1 118 ? -3.823 4.331 4.377 1.00 98.00 118 VAL A N 1
ATOM 968 C CA . VAL A 1 118 ? -3.664 3.381 3.265 1.00 98.00 118 VAL A CA 1
ATOM 969 C C . VAL A 1 118 ? -4.088 1.969 3.683 1.00 98.00 118 VAL A C 1
ATOM 971 O O . VAL A 1 118 ? -4.881 1.343 2.984 1.00 98.00 118 VAL A O 1
ATOM 974 N N . LEU A 1 119 ? -3.623 1.482 4.839 1.00 98.19 119 LEU A N 1
ATOM 975 C CA . LEU A 1 119 ? -3.989 0.171 5.389 1.00 98.19 119 LEU A CA 1
ATOM 976 C C . LEU A 1 119 ? -5.497 0.040 5.610 1.00 98.19 119 LEU A C 1
ATOM 978 O O . LEU A 1 119 ? -6.077 -0.978 5.240 1.00 98.19 119 LEU A O 1
ATOM 982 N N . GLN A 1 120 ? -6.145 1.067 6.166 1.00 98.12 120 GLN A N 1
ATOM 983 C CA . GLN A 1 120 ? -7.595 1.076 6.349 1.00 98.12 120 GLN A CA 1
ATOM 984 C C . GLN A 1 120 ? -8.310 0.929 5.006 1.00 98.12 120 GLN A C 1
ATOM 986 O O . GLN A 1 120 ? -9.170 0.062 4.862 1.00 98.12 120 GLN A O 1
ATOM 991 N N . ALA A 1 121 ? -7.927 1.734 4.016 1.00 98.38 121 ALA A N 1
ATOM 992 C CA . ALA A 1 121 ? -8.537 1.706 2.695 1.00 98.38 121 ALA A CA 1
ATOM 993 C C . ALA A 1 121 ? -8.288 0.385 1.954 1.00 98.38 121 ALA A C 1
ATOM 995 O O . ALA A 1 121 ? -9.175 -0.109 1.259 1.00 98.38 121 ALA A O 1
ATOM 996 N N . PHE A 1 122 ? -7.101 -0.199 2.113 1.00 98.44 122 PHE A N 1
ATOM 997 C CA . PHE A 1 122 ? -6.755 -1.485 1.524 1.00 98.44 122 PHE A CA 1
ATOM 998 C C . PHE A 1 122 ? -7.570 -2.625 2.144 1.00 98.44 122 PHE A C 1
ATOM 1000 O O . PHE A 1 122 ? -8.184 -3.404 1.417 1.00 98.44 122 PHE A O 1
ATOM 1007 N N . ILE A 1 123 ? -7.648 -2.700 3.476 1.00 98.00 123 ILE A N 1
ATOM 1008 C CA . ILE A 1 123 ? -8.423 -3.742 4.164 1.00 98.00 123 ILE A CA 1
ATOM 1009 C C . ILE A 1 123 ? -9.921 -3.584 3.871 1.00 98.00 123 ILE A C 1
ATOM 1011 O O . ILE A 1 123 ? -10.599 -4.577 3.616 1.00 98.00 123 ILE A O 1
ATOM 1015 N N . ASP A 1 124 ? -10.438 -2.353 3.833 1.00 98.06 124 ASP A N 1
ATOM 1016 C CA . ASP A 1 124 ? -11.823 -2.082 3.430 1.00 98.06 124 ASP A CA 1
ATOM 1017 C C . ASP A 1 124 ? -12.092 -2.524 1.984 1.00 98.06 124 ASP A C 1
ATOM 1019 O O . ASP A 1 124 ? -13.110 -3.163 1.708 1.00 98.06 124 ASP A O 1
ATOM 1023 N N . HIS A 1 125 ? -11.149 -2.275 1.071 1.00 97.69 125 HIS A N 1
ATOM 1024 C CA . HIS A 1 125 ? -11.231 -2.756 -0.304 1.00 97.69 125 HIS A CA 1
ATOM 1025 C C . HIS A 1 125 ? -11.286 -4.289 -0.371 1.00 97.69 125 HIS A C 1
ATOM 1027 O O . HIS A 1 125 ? -12.142 -4.824 -1.074 1.00 97.69 125 HIS A O 1
ATOM 1033 N N . LEU A 1 126 ? -10.443 -5.000 0.384 1.00 96.12 126 LEU A N 1
ATOM 1034 C CA . LEU A 1 126 ? -10.472 -6.466 0.443 1.00 96.12 126 LEU A CA 1
ATOM 1035 C C . LEU A 1 126 ? -11.773 -7.003 1.048 1.00 96.12 126 LEU A C 1
ATOM 1037 O O . LEU A 1 126 ? -12.339 -7.961 0.524 1.00 96.12 126 LEU A O 1
ATOM 1041 N N . ALA A 1 127 ? -12.274 -6.376 2.115 1.00 95.69 127 ALA A N 1
ATOM 1042 C CA . ALA A 1 127 ? -13.523 -6.768 2.763 1.00 95.69 127 ALA A CA 1
ATOM 1043 C C . ALA A 1 127 ? -14.722 -6.619 1.809 1.00 95.69 127 ALA A C 1
ATOM 1045 O O . ALA A 1 127 ? -15.568 -7.506 1.708 1.00 95.69 127 ALA A O 1
ATOM 1046 N N . ARG A 1 128 ? -14.777 -5.518 1.051 1.00 95.44 128 ARG A N 1
ATOM 1047 C CA . ARG A 1 128 ? -15.857 -5.257 0.083 1.00 95.44 128 ARG A CA 1
ATOM 1048 C C . ARG A 1 128 ? -15.731 -6.055 -1.212 1.00 95.44 128 ARG A C 1
ATOM 1050 O O . ARG A 1 128 ? -16.734 -6.246 -1.890 1.00 95.44 128 ARG A O 1
ATOM 1057 N N . ASN A 1 129 ? -14.529 -6.517 -1.551 1.00 94.19 129 ASN A N 1
ATOM 1058 C CA . ASN A 1 129 ? -14.232 -7.241 -2.788 1.00 94.19 129 ASN A CA 1
ATOM 1059 C C . ASN A 1 129 ? -13.581 -8.597 -2.477 1.00 94.19 129 ASN A C 1
ATOM 1061 O O . ASN A 1 129 ? -12.545 -8.960 -3.034 1.00 94.19 129 ASN A O 1
ATOM 1065 N N . SER A 1 130 ? -14.181 -9.367 -1.566 1.00 89.25 130 SER A N 1
ATOM 1066 C CA . SER A 1 130 ? -13.627 -10.649 -1.102 1.00 89.25 130 SER A CA 1
ATOM 1067 C C . SER A 1 130 ? -13.488 -11.697 -2.217 1.00 89.25 130 SER A C 1
ATOM 1069 O O . SER A 1 130 ? -12.699 -12.638 -2.105 1.00 89.25 130 SER A O 1
ATOM 1071 N N . ASN A 1 131 ? -14.205 -11.513 -3.328 1.00 87.25 131 ASN A N 1
ATOM 1072 C CA . ASN A 1 131 ? -14.077 -12.288 -4.560 1.00 87.25 131 ASN A CA 1
ATOM 1073 C C . ASN A 1 131 ? -12.713 -12.136 -5.254 1.00 87.25 131 ASN A C 1
ATOM 1075 O O . ASN A 1 131 ? -12.333 -13.041 -5.992 1.00 87.25 131 ASN A O 1
ATOM 1079 N N . LEU A 1 132 ? -11.969 -11.053 -4.999 1.00 84.38 132 LEU A N 1
ATOM 1080 C CA . LEU A 1 132 ? -10.597 -10.873 -5.490 1.00 84.38 132 LEU A CA 1
ATOM 1081 C C . LEU A 1 132 ? -9.598 -11.813 -4.802 1.00 84.38 132 LEU A C 1
ATOM 1083 O O . LEU A 1 132 ? -8.489 -12.010 -5.292 1.00 84.38 132 LEU A O 1
ATOM 1087 N N . ILE A 1 133 ? -9.981 -12.395 -3.664 1.00 89.62 133 ILE A N 1
ATOM 1088 C CA . ILE A 1 133 ? -9.153 -13.338 -2.921 1.00 89.62 133 ILE A CA 1
ATOM 1089 C C . ILE A 1 133 ? -9.516 -14.763 -3.367 1.00 89.62 133 ILE A C 1
ATOM 1091 O O . ILE A 1 133 ? -10.707 -15.123 -3.327 1.00 89.62 133 ILE A O 1
ATOM 1095 N N . PRO A 1 134 ? -8.523 -15.597 -3.742 1.00 89.06 134 PRO A N 1
ATOM 1096 C CA . PRO A 1 134 ? -8.742 -17.012 -4.016 1.00 89.06 134 PRO A CA 1
ATOM 1097 C C . PRO A 1 134 ? -9.517 -17.685 -2.882 1.00 89.06 134 PRO A C 1
ATOM 1099 O O . PRO A 1 134 ? -9.234 -17.470 -1.704 1.00 89.06 134 PRO A O 1
ATOM 1102 N N . GLN A 1 135 ? -10.501 -18.516 -3.231 1.00 89.75 135 GLN A N 1
ATOM 1103 C CA . GLN A 1 135 ? -11.391 -19.155 -2.252 1.00 89.75 135 GLN A CA 1
ATOM 1104 C C . GLN A 1 135 ? -10.627 -19.965 -1.192 1.00 89.75 135 GLN A C 1
ATOM 1106 O O . GLN A 1 135 ? -11.016 -19.955 -0.026 1.00 89.75 135 GLN A O 1
ATOM 1111 N N . SER A 1 136 ? -9.520 -20.610 -1.579 1.00 91.50 136 SER A N 1
ATOM 1112 C CA . SER A 1 136 ? -8.643 -21.365 -0.672 1.00 91.50 136 SER A CA 1
ATOM 1113 C C . SER A 1 136 ? -8.039 -20.505 0.439 1.00 91.50 136 SER A C 1
ATOM 1115 O O . SER A 1 136 ? -7.839 -20.983 1.554 1.00 91.50 136 SER A O 1
ATOM 1117 N N . ASP A 1 137 ? -7.788 -19.229 0.146 1.00 90.75 137 ASP A N 1
ATOM 1118 C CA . ASP A 1 137 ? -7.003 -18.336 0.998 1.00 90.75 137 ASP A CA 1
ATOM 1119 C C . ASP A 1 137 ? -7.888 -17.314 1.717 1.00 90.75 137 ASP A C 1
ATOM 1121 O O . ASP A 1 137 ? -7.473 -16.721 2.715 1.00 90.75 137 ASP A O 1
ATOM 1125 N N . ARG A 1 138 ? -9.128 -17.125 1.245 1.00 92.69 138 ARG A N 1
ATOM 1126 C CA . ARG A 1 138 ? -10.054 -16.084 1.702 1.00 92.69 138 ARG A CA 1
ATOM 1127 C C . ARG A 1 138 ? -10.261 -16.092 3.208 1.00 92.69 138 ARG A C 1
ATOM 1129 O O . ARG A 1 138 ? -10.034 -15.073 3.850 1.00 92.69 138 ARG A O 1
ATOM 1136 N N . LYS A 1 139 ? -10.651 -17.234 3.780 1.00 93.12 139 LYS A N 1
ATOM 1137 C CA . LYS A 1 139 ? -10.929 -17.335 5.222 1.00 93.12 139 LYS A CA 1
ATOM 1138 C C . LYS A 1 139 ? -9.699 -16.979 6.059 1.00 93.12 139 LYS A C 1
ATOM 1140 O O . LYS A 1 139 ? -9.807 -16.258 7.045 1.00 93.12 139 LYS A O 1
ATOM 1145 N N . ARG A 1 140 ? -8.524 -17.466 5.644 1.00 94.75 140 ARG A N 1
ATOM 1146 C CA . ARG A 1 140 ? -7.257 -17.176 6.320 1.00 94.75 140 ARG A CA 1
ATOM 1147 C C . ARG A 1 140 ? -6.930 -15.688 6.240 1.00 94.75 140 ARG A C 1
ATOM 1149 O O . ARG A 1 140 ? -6.615 -15.094 7.261 1.00 94.75 140 ARG A O 1
ATOM 1156 N N . LEU A 1 141 ? -7.017 -15.088 5.054 1.00 94.44 141 LEU A N 1
ATOM 1157 C CA . LEU A 1 141 ? -6.689 -13.676 4.875 1.00 94.44 141 LEU A CA 1
ATOM 1158 C C . LEU A 1 141 ? -7.659 -12.758 5.630 1.00 94.44 141 LEU A C 1
ATOM 1160 O O . LEU A 1 141 ? -7.207 -11.813 6.264 1.00 94.44 141 LEU A O 1
ATOM 1164 N N . ILE A 1 142 ? -8.961 -13.061 5.632 1.00 95.12 142 ILE A N 1
ATOM 1165 C CA . ILE A 1 142 ? -9.960 -12.307 6.407 1.00 95.12 142 ILE A CA 1
ATOM 1166 C C . ILE A 1 142 ? -9.633 -12.350 7.902 1.00 95.12 142 ILE A C 1
ATOM 1168 O O . ILE A 1 142 ? -9.660 -11.310 8.552 1.00 95.12 142 ILE A O 1
ATOM 1172 N N . MET A 1 143 ? -9.250 -13.515 8.432 1.00 95.25 143 MET A N 1
ATOM 1173 C CA . MET A 1 143 ? -8.814 -13.645 9.826 1.00 95.25 143 MET A CA 1
ATOM 1174 C C . MET A 1 143 ? -7.602 -12.761 10.131 1.00 95.25 143 MET A C 1
ATOM 1176 O O . MET A 1 143 ? -7.637 -11.993 11.087 1.00 95.25 143 MET A O 1
ATOM 1180 N N . VAL A 1 144 ? -6.585 -12.773 9.260 1.00 96.62 144 VAL A N 1
ATOM 1181 C CA . VAL A 1 144 ? -5.429 -11.873 9.404 1.00 96.62 144 VAL A CA 1
ATOM 1182 C C . VAL A 1 144 ? -5.860 -10.405 9.358 1.00 96.62 144 VAL A C 1
ATOM 1184 O O . VAL A 1 144 ? -5.373 -9.608 10.157 1.00 96.62 144 VAL A O 1
ATOM 1187 N N . CYS A 1 145 ? -6.781 -10.025 8.469 1.00 96.62 145 CYS A N 1
ATOM 1188 C CA . CYS A 1 145 ? -7.316 -8.666 8.421 1.00 96.62 145 CYS A CA 1
ATOM 1189 C C . CYS A 1 145 ? -8.029 -8.279 9.723 1.00 96.62 145 CYS A C 1
ATOM 1191 O O . CYS A 1 145 ? -7.793 -7.179 10.213 1.00 96.62 145 CYS A O 1
ATOM 1193 N N . MET A 1 146 ? -8.853 -9.157 10.302 1.00 95.44 146 MET A N 1
ATOM 1194 C CA . MET A 1 146 ? -9.532 -8.896 11.578 1.00 95.44 146 MET A CA 1
ATOM 1195 C C . MET A 1 146 ? -8.531 -8.669 12.716 1.00 95.44 146 MET A C 1
ATOM 1197 O O . MET A 1 146 ? -8.622 -7.653 13.407 1.00 95.44 146 MET A O 1
ATOM 1201 N N . ASP A 1 147 ? -7.542 -9.555 12.859 1.00 96.06 147 ASP A N 1
ATOM 1202 C CA . ASP A 1 147 ? -6.499 -9.441 13.886 1.00 96.06 147 ASP A CA 1
ATOM 1203 C C . ASP A 1 147 ? -5.690 -8.146 13.718 1.00 96.06 147 ASP A C 1
ATOM 1205 O O . ASP A 1 147 ? -5.417 -7.417 14.674 1.00 96.06 147 ASP A O 1
ATOM 1209 N N . THR A 1 148 ? -5.355 -7.822 12.469 1.00 94.69 148 THR A N 1
ATOM 1210 C CA . THR A 1 148 ? -4.598 -6.620 12.110 1.00 94.69 148 THR A CA 1
ATOM 1211 C C . THR A 1 148 ? -5.393 -5.346 12.417 1.00 94.69 148 THR A C 1
ATOM 1213 O O . THR A 1 148 ? -4.864 -4.423 13.036 1.00 94.69 148 THR A O 1
ATOM 1216 N N . VAL A 1 149 ? -6.681 -5.297 12.056 1.00 96.75 149 VAL A N 1
ATOM 1217 C CA . VAL A 1 149 ? -7.573 -4.169 12.377 1.00 96.75 149 VAL A CA 1
ATOM 1218 C C . VAL A 1 149 ? -7.720 -3.997 13.887 1.00 96.75 149 VAL A C 1
ATOM 1220 O O . VAL A 1 149 ? -7.641 -2.869 14.375 1.00 96.75 149 VAL A O 1
ATOM 1223 N N . ALA A 1 150 ? -7.885 -5.089 14.636 1.00 95.56 150 ALA A N 1
ATOM 1224 C CA . ALA A 1 150 ? -7.955 -5.039 16.093 1.00 95.56 150 ALA A CA 1
ATOM 1225 C C . ALA A 1 150 ? -6.669 -4.452 16.700 1.00 95.56 150 ALA A C 1
ATOM 1227 O O . ALA A 1 150 ? -6.746 -3.553 17.539 1.00 95.56 150 ALA A O 1
ATOM 1228 N N . SER A 1 151 ? -5.495 -4.884 16.221 1.00 95.81 151 SER A N 1
ATOM 1229 C CA . SER A 1 151 ? -4.199 -4.335 16.642 1.00 95.81 151 SER A CA 1
ATOM 1230 C C . SER A 1 151 ? -4.094 -2.833 16.361 1.00 95.81 151 SER A C 1
ATOM 1232 O O . SER A 1 151 ? -3.745 -2.056 17.251 1.00 95.81 151 SER A O 1
ATOM 1234 N N . TYR A 1 152 ? -4.446 -2.390 15.150 1.00 95.81 152 TYR A N 1
ATOM 1235 C CA . TYR A 1 152 ? -4.376 -0.972 14.792 1.00 95.81 152 TYR A CA 1
ATOM 1236 C C . TYR A 1 152 ? -5.362 -0.115 15.580 1.00 95.81 152 TYR A C 1
ATOM 1238 O O . TYR A 1 152 ? -5.017 0.998 15.964 1.00 95.81 152 TYR A O 1
ATOM 1246 N N . LEU A 1 153 ? -6.564 -0.614 15.876 1.00 94.50 153 LEU A N 1
ATOM 1247 C CA . LEU A 1 153 ? -7.529 0.109 16.707 1.00 94.50 153 LEU A CA 1
ATOM 1248 C C . LEU A 1 153 ? -6.990 0.382 18.116 1.00 94.50 153 LEU A C 1
ATOM 1250 O O . LEU A 1 153 ? -7.245 1.463 18.650 1.00 94.50 153 LEU A O 1
ATOM 1254 N N . VAL A 1 154 ? -6.243 -0.558 18.702 1.00 93.62 154 VAL A N 1
ATOM 1255 C CA . VAL A 1 154 ? -5.580 -0.367 20.001 1.00 93.62 154 VAL A CA 1
ATOM 1256 C C . VAL A 1 154 ? -4.468 0.680 19.891 1.00 93.62 154 VAL A C 1
ATOM 1258 O O . VAL A 1 154 ? -4.434 1.616 20.688 1.00 93.62 154 VAL A O 1
ATOM 1261 N N . GLU A 1 155 ? -3.600 0.577 18.879 1.00 91.88 155 GLU A N 1
ATOM 1262 C CA . GLU A 1 155 ? -2.512 1.545 18.666 1.00 91.88 155 GLU A CA 1
ATOM 1263 C C . GLU A 1 155 ? -3.038 2.967 18.416 1.00 91.88 155 GLU A C 1
ATOM 1265 O O . GLU A 1 155 ? -2.537 3.925 19.000 1.00 91.88 155 GLU A O 1
ATOM 1270 N N . ILE A 1 156 ? -4.074 3.122 17.589 1.00 90.00 156 ILE A N 1
ATOM 1271 C CA . ILE A 1 156 ? -4.661 4.423 17.236 1.00 90.00 156 ILE A CA 1
ATOM 1272 C C . ILE A 1 156 ? -5.273 5.112 18.461 1.00 90.00 156 ILE A C 1
ATOM 1274 O O . ILE A 1 156 ? -5.115 6.323 18.630 1.00 90.00 156 ILE A O 1
ATOM 1278 N N . GLN A 1 157 ? -5.932 4.356 19.342 1.00 85.31 157 GLN A N 1
ATOM 1279 C CA . GLN A 1 157 ? -6.502 4.896 20.581 1.00 85.31 157 GLN A CA 1
ATOM 1280 C C . GLN A 1 157 ? -5.432 5.454 21.526 1.00 85.31 157 GLN A C 1
ATOM 1282 O O . GLN A 1 157 ? -5.715 6.398 22.264 1.00 85.31 157 GLN A O 1
ATOM 1287 N N . ALA A 1 158 ? -4.208 4.920 21.474 1.00 87.06 158 ALA A N 1
ATOM 1288 C CA . ALA A 1 158 ? -3.086 5.407 22.267 1.00 87.06 158 ALA A CA 1
ATOM 1289 C C . ALA A 1 158 ? -2.467 6.717 21.732 1.00 87.06 158 ALA A C 1
ATOM 1291 O O . ALA A 1 158 ? -1.721 7.360 22.464 1.00 87.06 158 ALA A O 1
ATOM 1292 N N . ILE A 1 159 ? -2.764 7.132 20.489 1.00 85.31 159 ILE A N 1
ATOM 1293 C CA . ILE A 1 159 ? -2.188 8.345 19.877 1.00 85.31 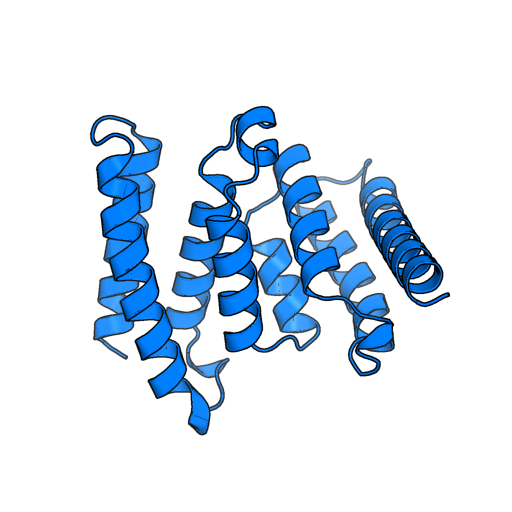159 ILE A CA 1
ATOM 1294 C C . ILE A 1 159 ? -2.815 9.613 20.469 1.00 85.31 159 ILE A C 1
ATOM 1296 O O . ILE A 1 159 ? -2.124 10.419 21.086 1.00 85.31 159 ILE A O 1
ATOM 1300 N N . SER A 1 160 ? -4.115 9.828 20.245 1.00 79.19 160 SER A N 1
ATOM 1301 C CA . SER A 1 160 ? -4.857 10.971 20.792 1.00 79.19 160 SER A CA 1
ATOM 1302 C C . SER A 1 160 ? -6.355 10.810 20.549 1.00 79.19 160 SER A C 1
ATOM 1304 O O . SER A 1 160 ? -6.826 10.888 19.416 1.00 79.19 160 SER A O 1
ATOM 1306 N N . SER A 1 161 ? -7.140 10.644 21.614 1.00 73.31 161 SER A N 1
ATOM 1307 C CA . SER A 1 161 ? -8.597 10.496 21.502 1.00 73.31 161 SER A CA 1
ATOM 1308 C C . SER A 1 161 ? -9.324 11.790 21.120 1.00 73.31 161 SER A C 1
ATOM 131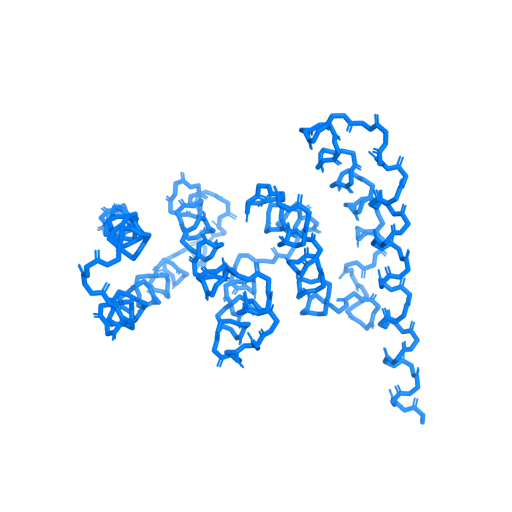0 O O . SER A 1 161 ? -10.523 11.751 20.844 1.00 73.31 161 SER A O 1
ATOM 1312 N N . THR A 1 162 ? -8.638 12.937 21.098 1.00 80.50 162 THR A N 1
ATOM 1313 C CA . THR A 1 162 ? -9.221 14.251 20.787 1.00 80.50 162 THR A CA 1
ATOM 1314 C C . THR A 1 162 ? -8.948 14.710 19.359 1.00 80.50 162 THR A C 1
ATOM 1316 O O . THR A 1 162 ? -9.722 15.523 18.851 1.00 80.50 162 THR A O 1
ATOM 1319 N N . ASP A 1 163 ? -7.932 14.153 18.692 1.00 88.69 163 ASP A N 1
ATOM 1320 C CA . ASP A 1 163 ? -7.584 14.478 17.308 1.00 88.69 163 ASP A CA 1
ATOM 1321 C C . ASP A 1 163 ? -8.706 14.032 16.336 1.00 88.69 163 ASP A C 1
ATOM 1323 O O . ASP A 1 163 ? -9.061 12.846 16.291 1.00 88.69 163 ASP A O 1
ATOM 1327 N N . PRO A 1 164 ? -9.294 14.953 15.543 1.00 89.88 164 PRO A N 1
ATOM 1328 C CA . PRO A 1 164 ? -10.332 14.624 14.569 1.00 89.88 164 PRO A CA 1
ATOM 1329 C C . PRO A 1 164 ? -9.919 13.573 13.530 1.00 89.88 164 PRO A C 1
ATOM 1331 O O . PRO A 1 164 ? -10.753 12.750 13.144 1.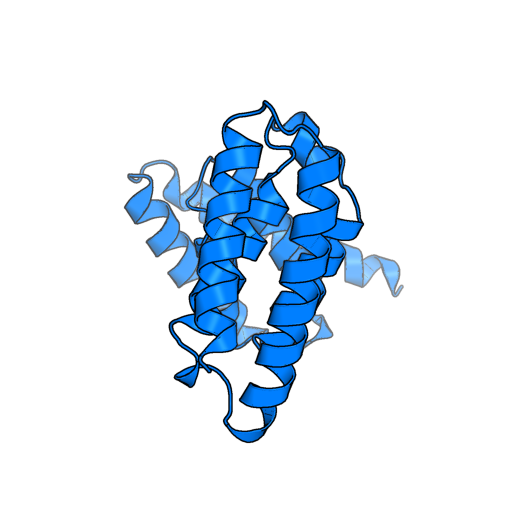00 89.88 164 PRO A O 1
ATOM 1334 N N . GLN A 1 165 ? -8.655 13.564 13.087 1.00 90.31 165 GLN A N 1
ATOM 1335 C CA . GLN A 1 165 ? -8.164 12.574 12.123 1.00 90.31 165 GLN A CA 1
ATOM 1336 C C . GLN A 1 165 ? -8.127 11.182 12.751 1.00 90.31 165 GLN A C 1
ATOM 1338 O O . GLN A 1 165 ? -8.593 10.219 12.143 1.00 90.31 165 GLN A O 1
ATOM 1343 N N . VAL A 1 166 ? -7.657 11.089 13.998 1.00 93.00 166 VAL A N 1
ATOM 1344 C CA . VAL A 1 166 ? -7.639 9.841 14.774 1.00 93.00 166 VAL A CA 1
ATOM 1345 C C . VAL A 1 166 ? -9.058 9.313 14.991 1.00 93.00 166 VAL A C 1
ATOM 1347 O O . VAL A 1 166 ? -9.311 8.124 14.780 1.00 93.00 166 VAL A O 1
ATOM 1350 N N . LYS A 1 167 ? -10.015 10.183 15.343 1.00 93.06 167 LYS A N 1
ATOM 1351 C CA . LYS A 1 167 ? -11.431 9.805 15.501 1.00 93.06 167 LYS A CA 1
ATOM 1352 C C . LYS A 1 167 ? -12.041 9.275 14.205 1.00 93.06 167 LYS A C 1
ATOM 1354 O O . LYS A 1 167 ? -12.674 8.220 14.225 1.00 93.06 167 LYS A O 1
ATOM 1359 N N . SER A 1 168 ? -11.843 9.993 13.099 1.00 94.19 168 SER A N 1
ATOM 1360 C CA . SER A 1 168 ? -12.355 9.603 11.781 1.00 94.19 168 SER A CA 1
ATOM 1361 C C . SER A 1 168 ? -11.789 8.249 11.351 1.00 94.19 168 SER A C 1
ATOM 1363 O O . SER A 1 168 ? -12.538 7.327 11.036 1.00 94.19 168 SER A O 1
ATOM 1365 N N . LEU A 1 169 ? -10.469 8.080 11.457 1.00 95.50 169 LEU A N 1
ATOM 1366 C CA . LEU A 1 169 ? -9.795 6.837 11.097 1.00 95.50 169 LEU A CA 1
ATOM 1367 C C . LEU A 1 169 ? -10.233 5.659 11.980 1.00 95.50 169 LEU A C 1
ATOM 1369 O O . LEU A 1 169 ? -10.477 4.566 11.473 1.00 95.50 169 LEU A O 1
ATOM 1373 N N . THR A 1 170 ? -10.409 5.887 13.286 1.00 95.75 170 THR A N 1
ATOM 1374 C CA . THR A 1 170 ? -10.958 4.885 14.217 1.00 95.75 170 THR A CA 1
ATOM 1375 C C . THR A 1 170 ? -12.357 4.440 13.793 1.00 95.75 170 THR A C 1
ATOM 1377 O O . THR A 1 170 ? -12.656 3.247 13.809 1.00 95.75 170 THR A O 1
ATOM 1380 N N . ALA A 1 171 ? -13.227 5.381 13.411 1.00 96.00 171 ALA A N 1
ATOM 1381 C CA . ALA A 1 171 ? -14.574 5.066 12.945 1.00 96.00 171 ALA A CA 1
ATOM 1382 C C . ALA A 1 171 ? -14.545 4.245 11.646 1.00 96.00 171 ALA A C 1
ATOM 1384 O O . ALA A 1 171 ? -15.259 3.246 11.544 1.00 96.00 171 ALA A O 1
ATOM 1385 N N . SER A 1 172 ? -13.672 4.602 10.699 1.00 96.94 172 SER A N 1
ATOM 1386 C CA . SER A 1 172 ? -13.488 3.848 9.455 1.00 96.94 172 SER A CA 1
ATOM 1387 C C . SER A 1 172 ? -13.012 2.418 9.715 1.00 96.94 172 SER A C 1
ATOM 1389 O O . SER A 1 172 ? -13.612 1.479 9.199 1.00 96.94 172 SER A O 1
ATOM 1391 N N . PHE A 1 173 ? -12.014 2.220 10.584 1.00 97.44 173 PHE A N 1
ATOM 1392 C CA . PHE A 1 173 ? -11.567 0.877 10.969 1.00 97.44 173 PHE A CA 1
ATOM 1393 C C . PHE A 1 173 ? -12.670 0.054 11.641 1.00 97.44 173 PHE A C 1
ATOM 1395 O O . PHE A 1 173 ? -12.837 -1.114 11.301 1.00 97.44 173 PHE A O 1
ATOM 1402 N N . LYS A 1 174 ? -13.466 0.648 12.540 1.00 96.81 174 LYS A N 1
ATOM 1403 C CA . LYS A 1 174 ? -14.623 -0.034 13.150 1.00 96.81 174 LYS A CA 1
ATOM 1404 C C . LYS A 1 174 ? -15.677 -0.421 12.113 1.00 96.81 174 LYS A C 1
ATOM 1406 O O . LYS A 1 174 ? -16.246 -1.506 12.193 1.00 96.81 174 LYS A O 1
ATOM 1411 N N . SER A 1 175 ? -15.925 0.437 11.122 1.00 97.31 175 SER A N 1
ATOM 1412 C CA . SER A 1 175 ? -16.835 0.102 10.026 1.00 97.31 175 SER A CA 1
ATOM 1413 C C . SER A 1 175 ? -16.304 -1.062 9.192 1.00 97.31 175 SER A C 1
ATOM 1415 O O . SER A 1 175 ? -17.085 -1.936 8.828 1.00 97.31 175 SER A O 1
ATOM 1417 N N . THR A 1 176 ? -15.005 -1.085 8.890 1.00 97.19 176 THR A N 1
ATOM 1418 C CA . THR A 1 176 ? -14.370 -2.190 8.163 1.00 97.19 176 THR A CA 1
ATOM 1419 C C . THR A 1 176 ? -14.387 -3.485 8.981 1.00 97.19 176 THR A C 1
ATOM 1421 O O . THR A 1 176 ? -14.708 -4.534 8.430 1.00 97.19 176 THR A O 1
ATOM 1424 N N . GLN A 1 177 ? -14.137 -3.418 10.294 1.00 96.12 177 GLN A N 1
ATOM 1425 C CA . GLN A 1 177 ? -14.243 -4.562 11.209 1.00 96.12 177 GLN A CA 1
ATOM 1426 C C . GLN A 1 177 ? -15.636 -5.200 11.145 1.00 96.12 177 GLN A C 1
ATOM 1428 O O . GLN A 1 177 ? -15.749 -6.394 10.901 1.00 96.12 177 GLN A O 1
ATOM 1433 N N . ALA A 1 178 ? -16.696 -4.390 11.222 1.00 96.81 178 ALA A N 1
ATOM 1434 C CA . ALA A 1 178 ? -18.071 -4.881 11.138 1.00 96.81 178 ALA A CA 1
ATOM 1435 C C . ALA A 1 178 ? -18.428 -5.524 9.782 1.00 96.81 178 ALA A C 1
ATOM 1437 O O . ALA A 1 178 ? -19.383 -6.297 9.709 1.00 96.81 178 ALA A O 1
ATOM 1438 N N . ILE A 1 179 ? -17.716 -5.182 8.699 1.00 96.38 179 ILE A N 1
ATOM 1439 C CA . ILE A 1 179 ? -17.861 -5.858 7.400 1.00 96.38 179 ILE A CA 1
ATOM 1440 C C . ILE A 1 179 ? -17.137 -7.202 7.440 1.00 96.38 179 ILE A C 1
ATOM 1442 O O . ILE A 1 179 ? -17.726 -8.200 7.039 1.00 96.38 179 ILE A O 1
ATOM 1446 N N . LEU A 1 180 ? -15.897 -7.232 7.937 1.00 94.38 180 LEU A N 1
ATOM 1447 C CA . LEU A 1 180 ? -15.101 -8.456 8.053 1.00 94.38 180 LEU A CA 1
ATOM 1448 C C . LEU A 1 180 ? -15.787 -9.511 8.932 1.00 94.38 180 LEU A C 1
ATOM 1450 O O . LEU A 1 180 ? -15.818 -10.669 8.538 1.00 94.38 180 LEU A O 1
ATOM 1454 N N . ASP A 1 181 ? -16.411 -9.108 10.043 1.00 93.50 181 ASP A N 1
ATOM 1455 C CA . ASP A 1 181 ? -17.145 -10.005 10.953 1.00 93.50 181 ASP A CA 1
ATOM 1456 C C . ASP A 1 181 ? -18.335 -10.727 10.284 1.00 93.50 181 ASP A C 1
ATOM 1458 O O . ASP A 1 181 ? -18.869 -11.694 10.827 1.00 93.50 181 ASP A O 1
ATOM 1462 N N . ARG A 1 182 ? -18.795 -10.239 9.123 1.00 92.88 182 ARG A N 1
ATOM 1463 C CA . ARG A 1 182 ? -19.933 -10.795 8.370 1.00 92.88 182 ARG A CA 1
ATOM 1464 C C . ARG A 1 182 ? -19.514 -11.706 7.211 1.00 92.88 182 ARG A C 1
ATOM 1466 O O . ARG A 1 182 ? -20.405 -12.227 6.538 1.00 92.88 182 ARG A O 1
ATOM 1473 N N . LEU A 1 183 ? -18.214 -11.842 6.937 1.00 88.81 183 LEU A N 1
ATOM 1474 C CA . LEU A 1 183 ? -17.655 -12.642 5.837 1.00 88.81 183 LEU A CA 1
ATOM 1475 C C . LEU A 1 183 ? -17.189 -14.024 6.310 1.00 88.81 183 LEU A C 1
ATOM 1477 O O . LEU A 1 183 ? -17.321 -14.968 5.497 1.00 88.81 183 LEU A O 1
#

Secondary structure (DSSP, 8-state):
-HHHHHHHHHHHHHHHHHHHHHHTTTS-HHHHHHHHHHHHHHHHHHHTT-GGG--HHHHHHHHHHHHHHHT--TTHHHHHHHHHT--HHHHHHHHHHHHHTT-HHHHHTT-TTHHHHHHHHHHHHHHHTGGGS-HHHHHHHHHHHHHHHHHHHHHHHTT-TT-HHHHHHHHHHHHHHHHHTT-

Sequence (183 aa):
CSSDLAALIENLWHNIIDREIANTGQMLTADRITNISNRLSSIAKMYINAERYFPVALILRYLEQRSCELNFDHRWVFLLLLDVGVSPARLLELYDKLYKSKDVIWQNQRKPLHVLVVLQAFIDHLARNSNLIPQSDRKRLIMVCMDTVASYLVEIQAISSTDPQVKSLTASFKSTQAILDRL

Foldseek 3Di:
DVVVLVVVLLVVLLVLLVVLQVVCPPDDLVVSLVSSLVSCLVVLLVCVVPCSNRVPLSNLVSVLLVCLLVVHDLASSVVSCVSSPDALLNVLVSLVVVLVVQDCSCVVSVRSCSSLVSLLVSLLVCLVPVVSHPPVCSVVVLVVSLVVLVVVLVVLVVPDPPDPVSVVSNVSSVVSNVSSVVD

Radius of gyration: 16.96 Å; chains: 1; bounding box: 49×40×41 Å

Organism: NCBI:txid1028688

pLDDT: mean 92.3, std 6.4, range [53.03, 98.44]

InterPro domains:
  IPR004870 Nucleoporin, Nup155-like [PTHR10350] (6-182)
  IPR007187 Nucleoporin, Nup133/Nup155-like, C-terminal [PF03177] (7-157)
  IPR042538 Nucleoporin, Nup155-like, C-terminal, subdomain 3 [G3DSA:1.20.120.1880] (1-161)